Protein AF-A0A413HUS2-F1 (afdb_monomer)

Structure (mmCIF, N/CA/C/O backbone):
data_AF-A0A413HUS2-F1
#
_entry.id   AF-A0A413HUS2-F1
#
loop_
_atom_site.group_PDB
_atom_site.id
_atom_site.type_symbol
_atom_site.label_atom_id
_atom_site.label_alt_id
_atom_site.label_comp_id
_atom_site.label_asym_id
_atom_site.label_entity_id
_atom_site.label_seq_id
_atom_site.pdbx_PDB_ins_code
_atom_site.Cartn_x
_atom_site.Cartn_y
_atom_site.Cartn_z
_atom_site.occupancy
_atom_site.B_iso_or_equiv
_atom_site.auth_seq_id
_atom_site.auth_comp_id
_atom_site.auth_asym_id
_atom_site.auth_atom_id
_atom_site.pdbx_PDB_model_num
ATOM 1 N N . TYR A 1 1 ? -28.042 3.225 -5.101 1.00 94.81 1 TYR A N 1
ATOM 2 C CA . TYR A 1 1 ? -28.526 1.879 -5.448 1.00 94.81 1 TYR A CA 1
ATOM 3 C C . TYR A 1 1 ? -28.046 0.886 -4.410 1.00 94.81 1 TYR A C 1
ATOM 5 O O . TYR A 1 1 ? -27.053 1.154 -3.736 1.00 94.81 1 TYR A O 1
ATOM 13 N N . VAL A 1 2 ? -28.719 -0.250 -4.312 1.00 95.81 2 VAL A N 1
ATOM 14 C CA . VAL A 1 2 ? -28.278 -1.462 -3.636 1.00 95.81 2 VAL A CA 1
ATOM 15 C C . VAL A 1 2 ? -27.772 -2.421 -4.707 1.00 95.81 2 VAL A C 1
ATOM 17 O O . VAL A 1 2 ? -28.440 -2.676 -5.705 1.00 95.81 2 VAL A O 1
ATOM 20 N N . GLU A 1 3 ? -26.571 -2.932 -4.498 1.00 94.31 3 GLU A N 1
ATOM 21 C CA . GLU A 1 3 ? -25.954 -3.970 -5.303 1.00 94.31 3 GLU A CA 1
ATOM 22 C C . GLU A 1 3 ? -25.861 -5.248 -4.472 1.00 94.31 3 GLU A C 1
ATOM 24 O O . GLU A 1 3 ? -25.262 -5.264 -3.395 1.00 94.31 3 GLU A O 1
ATOM 29 N N . TYR A 1 4 ? -26.424 -6.332 -4.988 1.00 92.56 4 TYR A N 1
ATOM 30 C CA . TYR A 1 4 ? -26.346 -7.658 -4.396 1.00 92.56 4 TYR A CA 1
ATOM 31 C C . TYR A 1 4 ? -25.136 -8.378 -4.969 1.00 92.56 4 TYR A C 1
ATOM 33 O O . TYR A 1 4 ? -25.136 -8.740 -6.141 1.00 92.56 4 TYR A O 1
ATOM 41 N N . LEU A 1 5 ? -24.108 -8.603 -4.152 1.00 83.75 5 LEU A N 1
ATOM 42 C CA . LEU A 1 5 ? -22.976 -9.447 -4.527 1.00 83.75 5 LEU A CA 1
ATOM 43 C C . LEU A 1 5 ? -23.289 -10.899 -4.174 1.00 83.75 5 LEU A C 1
ATOM 45 O O . LEU A 1 5 ? -23.351 -11.263 -2.995 1.00 83.75 5 LEU A O 1
ATOM 49 N N . ASP A 1 6 ? -23.448 -11.725 -5.201 1.00 82.44 6 ASP A N 1
ATOM 50 C CA . ASP A 1 6 ? -23.770 -13.138 -5.063 1.00 82.44 6 ASP A CA 1
ATOM 51 C C . ASP A 1 6 ? -23.156 -13.942 -6.209 1.00 82.44 6 ASP A C 1
ATOM 53 O O . ASP A 1 6 ? -23.408 -13.692 -7.387 1.00 82.44 6 ASP A O 1
ATOM 57 N N . GLU A 1 7 ? -22.356 -14.937 -5.840 1.00 73.19 7 GLU A N 1
ATOM 58 C CA . GLU A 1 7 ? -21.640 -15.805 -6.771 1.00 73.19 7 GLU A CA 1
ATOM 59 C C . GLU A 1 7 ? -22.573 -16.690 -7.615 1.00 73.19 7 GLU A C 1
ATOM 61 O O . GLU A 1 7 ? -22.149 -17.175 -8.663 1.00 73.19 7 GLU A O 1
ATOM 66 N N . SER A 1 8 ? -23.831 -16.877 -7.196 1.00 75.56 8 SER A N 1
ATOM 67 C CA . SER A 1 8 ? -24.858 -17.593 -7.970 1.00 75.56 8 SER A CA 1
ATOM 68 C C . SER A 1 8 ? -25.470 -16.764 -9.106 1.00 75.56 8 SER A C 1
ATOM 70 O O . SER A 1 8 ? -26.099 -17.325 -10.002 1.00 75.56 8 SER A O 1
ATOM 72 N N . LEU A 1 9 ? -25.265 -15.442 -9.121 1.00 72.25 9 LEU A N 1
ATOM 73 C CA . LEU A 1 9 ? -25.740 -14.568 -10.194 1.00 72.25 9 LEU A CA 1
ATOM 74 C C . LEU A 1 9 ? -24.788 -14.617 -11.396 1.00 72.25 9 LEU A C 1
ATOM 76 O O . LEU A 1 9 ? -23.569 -14.665 -11.244 1.00 72.25 9 LEU A O 1
ATOM 80 N N . ASN A 1 10 ? -25.325 -14.506 -12.614 1.00 67.25 10 ASN A N 1
ATOM 81 C CA . ASN A 1 10 ? -24.554 -14.630 -13.864 1.00 67.25 10 ASN A CA 1
ATOM 82 C C . ASN A 1 10 ? -23.352 -13.655 -13.956 1.00 67.25 10 ASN A C 1
ATOM 84 O O . ASN A 1 10 ? -22.269 -14.004 -14.436 1.00 67.25 10 ASN A O 1
ATOM 88 N N . LYS A 1 11 ? -23.512 -12.423 -13.450 1.00 71.19 11 LYS A N 1
ATOM 89 C CA . LYS A 1 11 ? -22.436 -11.414 -13.392 1.00 71.19 11 LYS A CA 1
ATOM 90 C C . LYS A 1 11 ? -21.629 -11.456 -12.082 1.00 71.19 11 LYS A C 1
ATOM 92 O O . LYS A 1 11 ? -20.658 -10.713 -11.949 1.00 71.19 11 LYS A O 1
ATOM 97 N N . GLY A 1 12 ? -22.001 -12.317 -11.133 1.00 76.00 12 GLY A N 1
ATOM 98 C CA . GLY A 1 12 ? -21.513 -12.320 -9.748 1.00 76.00 12 GLY A CA 1
ATOM 99 C C . GLY A 1 12 ? -22.101 -11.195 -8.889 1.00 76.00 12 GLY A C 1
ATOM 100 O O . GLY A 1 12 ? -21.710 -11.024 -7.734 1.00 76.00 12 GLY A O 1
ATOM 101 N N . TYR A 1 13 ? -22.995 -10.398 -9.474 1.00 88.00 13 TYR A N 1
ATOM 102 C CA . TYR A 1 13 ? -23.714 -9.326 -8.818 1.00 88.00 13 TYR A CA 1
ATOM 103 C C . TYR A 1 13 ? -24.975 -8.940 -9.609 1.00 88.00 13 TYR A C 1
ATOM 105 O O . TYR A 1 13 ? -25.107 -9.292 -10.785 1.00 88.00 13 TYR A O 1
ATOM 113 N N . GLU A 1 14 ? -25.870 -8.190 -8.973 1.00 91.75 14 GLU A N 1
ATOM 114 C CA . GLU A 1 14 ? -27.038 -7.546 -9.581 1.00 91.75 14 GLU A CA 1
ATOM 115 C C . GLU A 1 14 ? -27.274 -6.194 -8.896 1.00 91.75 14 GLU A C 1
ATOM 117 O O . GLU A 1 14 ? -27.210 -6.102 -7.669 1.00 91.75 14 GLU A O 1
ATOM 122 N N . VAL A 1 15 ? -27.547 -5.148 -9.677 1.00 92.25 15 VAL A N 1
ATOM 123 C CA . VAL A 1 15 ? -27.984 -3.848 -9.152 1.00 92.25 15 VAL A CA 1
ATOM 124 C C . VAL A 1 15 ? -29.502 -3.811 -9.149 1.00 92.25 15 VAL A C 1
ATOM 126 O O . VAL A 1 15 ? -30.139 -4.069 -10.167 1.00 92.25 15 VAL A O 1
ATOM 129 N N . ASP A 1 16 ? -30.078 -3.468 -8.005 1.00 94.12 16 ASP A N 1
ATOM 130 C CA . ASP A 1 16 ? -31.501 -3.185 -7.903 1.00 94.12 16 ASP A CA 1
ATOM 131 C C . ASP A 1 16 ? -31.758 -1.732 -8.311 1.00 94.12 16 ASP A C 1
ATOM 133 O O . ASP A 1 16 ? -31.588 -0.799 -7.523 1.00 94.12 16 ASP A O 1
ATOM 137 N N . GLU A 1 17 ? -32.161 -1.535 -9.562 1.00 92.50 17 GLU A N 1
ATOM 138 C CA . GLU A 1 17 ? -32.475 -0.214 -10.115 1.00 92.50 17 GLU A CA 1
ATOM 139 C C . GLU A 1 17 ? -33.633 0.478 -9.375 1.00 92.50 17 GLU A C 1
ATOM 141 O O . GLU A 1 17 ? -33.660 1.707 -9.278 1.00 92.50 17 GLU A O 1
ATOM 146 N N . SER A 1 18 ? -34.556 -0.286 -8.773 1.00 93.38 18 SER A N 1
ATOM 147 C CA . SER A 1 18 ? -35.675 0.278 -8.004 1.00 93.38 18 SER A CA 1
ATOM 148 C C . SER A 1 18 ? -35.225 0.927 -6.690 1.00 93.38 18 SER A C 1
ATOM 150 O O . SER A 1 18 ? -35.886 1.823 -6.170 1.00 93.38 18 SER A O 1
ATOM 152 N N . SER A 1 19 ? -34.041 0.556 -6.196 1.00 94.00 19 SER A N 1
ATOM 153 C CA . SER A 1 19 ? -33.406 1.151 -5.015 1.00 94.00 19 SER A CA 1
ATOM 154 C C . SER A 1 19 ? -32.637 2.451 -5.314 1.00 94.00 19 SER A C 1
ATOM 156 O O . SER A 1 19 ? -31.776 2.889 -4.537 1.00 94.00 19 SER A O 1
ATOM 158 N N . LYS A 1 20 ? -32.867 3.089 -6.465 1.00 94.50 20 LYS A N 1
ATOM 159 C CA . LYS A 1 20 ? -32.275 4.397 -6.751 1.00 94.50 20 LYS A CA 1
ATOM 160 C C . LYS A 1 20 ? -32.779 5.427 -5.732 1.00 94.50 20 LYS A C 1
ATOM 162 O O . LYS A 1 20 ? -33.970 5.696 -5.635 1.00 94.50 20 LYS A O 1
ATOM 167 N N . LYS A 1 21 ? -31.849 6.062 -5.015 1.00 94.19 21 LYS A N 1
ATOM 168 C CA . LYS A 1 21 ? -32.114 7.220 -4.152 1.00 94.19 21 LYS A CA 1
ATOM 169 C C . LYS A 1 21 ? -31.149 8.331 -4.512 1.00 94.19 21 LYS A C 1
ATOM 171 O O . LYS A 1 21 ? -29.935 8.120 -4.516 1.00 94.19 21 LYS A O 1
ATOM 176 N N . GLU A 1 22 ? -31.693 9.494 -4.829 1.00 93.94 22 GLU A N 1
ATOM 177 C CA . GLU A 1 22 ? -30.890 10.683 -5.081 1.00 93.94 22 GLU A CA 1
ATOM 178 C C . GLU A 1 22 ? -30.533 11.344 -3.754 1.00 93.94 22 GLU A C 1
ATOM 180 O O . GLU A 1 22 ? -31.355 11.438 -2.842 1.00 93.94 22 GLU A O 1
ATOM 185 N N . VAL A 1 23 ? -29.272 11.751 -3.633 1.00 90.94 23 VAL A N 1
ATOM 186 C CA . VAL A 1 23 ? -28.731 12.348 -2.415 1.00 90.94 23 VAL A CA 1
ATOM 187 C C . VAL A 1 23 ? -27.952 13.602 -2.760 1.00 90.94 23 VAL A C 1
ATOM 189 O O . VAL A 1 23 ? -27.181 13.632 -3.722 1.00 90.94 23 VAL A O 1
ATOM 192 N N . SER A 1 24 ? -28.122 14.623 -1.931 1.00 90.06 24 SER A N 1
ATOM 193 C CA . SER A 1 24 ? -27.350 15.857 -2.008 1.00 90.06 24 SER A CA 1
ATOM 194 C C . SER A 1 24 ? -26.266 15.823 -0.941 1.00 90.06 24 SER A C 1
ATOM 196 O O . SER A 1 24 ? -26.535 15.575 0.236 1.00 90.06 24 SER A O 1
ATOM 198 N N . VAL A 1 25 ? -25.022 16.041 -1.359 1.00 87.00 25 VAL A N 1
ATOM 199 C CA . VAL A 1 25 ? -23.856 16.046 -0.473 1.00 87.00 25 VAL A CA 1
ATOM 200 C C . VAL A 1 25 ? -22.940 17.211 -0.817 1.00 87.00 25 VAL A C 1
ATOM 202 O O . VAL A 1 25 ? -22.700 17.513 -1.986 1.00 87.00 25 VAL A O 1
ATOM 205 N N . THR A 1 26 ? -22.403 17.860 0.211 1.00 84.25 26 THR A N 1
ATOM 206 C CA . THR A 1 26 ? -21.462 18.966 0.032 1.00 84.25 26 THR A CA 1
ATOM 207 C C . THR A 1 26 ? -20.071 18.422 -0.270 1.00 84.25 26 THR A C 1
ATOM 209 O O . THR A 1 26 ? -19.530 17.595 0.464 1.00 84.25 26 THR A O 1
ATOM 212 N N . CYS A 1 27 ? -19.481 18.895 -1.365 1.00 77.06 27 CYS A N 1
ATOM 213 C CA . CYS A 1 27 ? -18.105 18.589 -1.737 1.00 77.06 27 CYS A CA 1
ATOM 214 C C . CYS A 1 27 ? -17.132 19.245 -0.745 1.00 77.06 27 CYS A C 1
ATOM 216 O O . CYS A 1 27 ? -17.171 20.456 -0.555 1.00 77.06 27 CYS A O 1
ATOM 218 N N . GLU A 1 28 ? -16.237 18.466 -0.134 1.00 70.44 28 GLU A N 1
ATOM 219 C CA . GLU A 1 28 ? -15.282 18.966 0.870 1.00 70.44 28 GLU A CA 1
ATOM 220 C C . GLU A 1 28 ? -13.885 19.237 0.272 1.00 70.44 28 GLU A C 1
ATOM 222 O O . GLU A 1 28 ? -12.851 18.905 0.858 1.00 70.44 28 GLU A O 1
ATOM 227 N N . THR A 1 29 ? -13.811 19.790 -0.940 1.00 65.12 29 THR A N 1
ATOM 228 C CA . THR A 1 29 ? -12.519 20.096 -1.575 1.00 65.12 29 THR A CA 1
ATOM 229 C C . THR A 1 29 ? -11.916 21.383 -1.022 1.00 65.12 29 THR A C 1
ATOM 231 O O . THR A 1 29 ? -12.555 22.426 -1.020 1.00 65.12 29 THR A O 1
ATOM 234 N N . THR A 1 30 ? -10.640 21.337 -0.632 1.00 56.66 30 THR A N 1
ATOM 235 C CA . THR A 1 30 ? -9.875 22.507 -0.158 1.00 56.66 30 THR A CA 1
ATOM 236 C C . THR A 1 30 ? -9.346 23.405 -1.284 1.00 56.66 30 THR A C 1
ATOM 238 O O . THR A 1 30 ? -8.614 24.350 -1.011 1.00 56.66 30 THR A O 1
ATOM 241 N N . TYR A 1 31 ? -9.650 23.090 -2.545 1.00 56.56 31 TYR A N 1
ATOM 242 C CA . TYR A 1 31 ? -9.195 23.824 -3.728 1.00 56.56 31 TYR A CA 1
ATOM 243 C C . TYR A 1 31 ? -10.395 24.379 -4.491 1.00 56.56 31 TYR A C 1
ATOM 245 O O . TYR A 1 31 ? -11.457 23.753 -4.505 1.00 56.56 31 TYR A O 1
ATOM 253 N N . ALA A 1 32 ? -10.211 25.538 -5.129 1.00 53.78 32 ALA A N 1
ATOM 254 C CA . ALA A 1 32 ? -11.239 26.154 -5.953 1.00 53.78 32 ALA A CA 1
ATOM 255 C C . ALA A 1 32 ? -11.719 25.168 -7.029 1.00 53.78 32 ALA A C 1
ATOM 257 O O . ALA A 1 32 ? -10.928 24.564 -7.755 1.00 53.78 32 ALA A O 1
ATOM 258 N N . HIS A 1 33 ? -13.036 25.018 -7.121 1.00 58.38 33 HIS A N 1
ATOM 259 C CA . HIS A 1 33 ? -13.714 24.373 -8.233 1.00 58.38 33 HIS A CA 1
ATOM 260 C C . HIS A 1 33 ? -13.518 25.253 -9.485 1.00 58.38 33 HIS A C 1
ATOM 262 O O . HIS A 1 33 ? -14.450 25.945 -9.840 1.00 58.38 33 HIS A O 1
ATOM 268 N N . LYS A 1 34 ? -12.336 25.349 -10.103 1.00 46.69 34 LYS A N 1
ATOM 269 C CA . LYS A 1 34 ? -12.061 26.066 -11.377 1.00 46.69 34 LYS A CA 1
ATOM 270 C C . LYS A 1 34 ? -10.558 25.889 -11.632 1.00 46.69 34 LYS A C 1
ATOM 272 O O . LYS A 1 34 ? -9.777 26.180 -10.741 1.00 46.69 34 LYS A O 1
ATOM 277 N N . GLU A 1 35 ? -10.041 25.338 -12.724 1.00 45.28 35 GLU A N 1
ATOM 278 C CA . GLU A 1 35 ? -10.481 25.246 -14.115 1.00 45.28 35 GLU A CA 1
ATOM 279 C C . GLU A 1 35 ? -10.011 23.890 -14.696 1.00 45.28 35 GLU A C 1
ATOM 281 O O . GLU A 1 35 ? -8.961 23.379 -14.306 1.00 45.28 35 GLU A O 1
ATOM 286 N N . SER A 1 36 ? -10.751 23.331 -15.666 1.00 41.09 36 SER A N 1
ATOM 287 C CA . SER A 1 36 ? -10.427 22.110 -16.453 1.00 41.09 36 SER A CA 1
ATOM 288 C C . SER A 1 36 ? -10.837 20.733 -15.874 1.00 41.09 36 SER A C 1
ATOM 290 O O . SER A 1 36 ? -9.990 19.878 -15.623 1.00 41.09 36 SER A O 1
ATOM 292 N N . GLY A 1 37 ? -12.143 20.450 -15.750 1.00 52.84 37 GLY A N 1
ATOM 293 C CA . GLY A 1 37 ? -12.636 19.055 -15.641 1.00 52.84 37 GLY A CA 1
ATOM 294 C C . GLY A 1 37 ? -12.844 18.511 -14.219 1.00 52.84 37 GLY A C 1
ATOM 295 O O . GLY A 1 37 ? -12.412 17.407 -13.897 1.00 52.84 37 GLY A O 1
ATOM 296 N N . TYR A 1 38 ? -13.494 19.318 -13.382 1.00 53.91 38 TYR A N 1
ATOM 297 C CA . TYR A 1 38 ? -13.931 19.096 -11.998 1.00 53.91 38 TYR A CA 1
ATOM 298 C C . TYR A 1 38 ? -14.061 17.640 -11.540 1.00 53.91 38 TYR A C 1
ATOM 300 O O . TYR A 1 38 ? -14.909 16.880 -12.002 1.00 53.91 38 TYR A O 1
ATOM 308 N N . VAL A 1 39 ? -13.261 17.297 -10.531 1.00 62.62 39 VAL A N 1
ATOM 309 C CA . VAL A 1 39 ? -13.373 16.054 -9.774 1.00 62.62 39 VAL A CA 1
ATOM 310 C C . VAL A 1 39 ? -13.756 16.375 -8.332 1.00 62.62 39 VAL A C 1
ATOM 312 O O . VAL A 1 39 ? -12.909 16.726 -7.513 1.00 62.62 39 VAL A O 1
ATOM 315 N N . HIS A 1 40 ? -15.043 16.258 -8.011 1.00 74.75 40 HIS A N 1
ATOM 316 C CA . HIS A 1 40 ? -15.541 16.363 -6.645 1.00 74.75 40 HIS A CA 1
ATOM 317 C C . HIS A 1 40 ? -14.861 15.315 -5.752 1.00 74.75 40 HIS A C 1
ATOM 319 O O . HIS A 1 40 ? -14.464 14.229 -6.203 1.00 74.75 40 HIS A O 1
ATOM 325 N N . GLN A 1 41 ? -14.709 15.662 -4.476 1.00 79.25 41 GLN A N 1
ATOM 326 C CA . GLN A 1 41 ? -14.229 14.751 -3.448 1.00 79.25 41 GLN A CA 1
ATOM 327 C C . GLN A 1 41 ? -15.316 14.577 -2.399 1.00 79.25 41 GLN A C 1
ATOM 329 O O . GLN A 1 41 ? -15.766 15.550 -1.795 1.00 79.25 41 GLN A O 1
ATOM 334 N N . LEU A 1 42 ? -15.731 13.330 -2.209 1.00 84.25 42 LEU A N 1
ATOM 335 C CA . LEU A 1 42 ? -16.834 12.972 -1.327 1.00 84.25 42 LEU A CA 1
ATOM 336 C C . LEU A 1 42 ? -16.378 11.887 -0.361 1.00 84.25 42 LEU A C 1
ATOM 338 O O . LEU A 1 42 ? -15.682 10.947 -0.752 1.00 84.25 42 LEU A O 1
ATOM 342 N N . LYS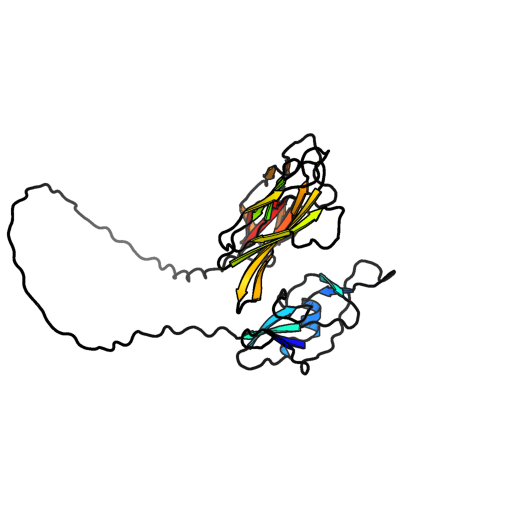 A 1 43 ? -16.786 11.991 0.902 1.00 87.25 43 LYS A N 1
ATOM 343 C CA . LYS A 1 43 ? -16.610 10.902 1.864 1.00 87.25 43 LYS A CA 1
ATOM 344 C C . LYS A 1 43 ? -17.754 9.915 1.713 1.00 87.25 43 LYS A C 1
ATOM 346 O O . LYS A 1 43 ? -18.912 10.320 1.645 1.00 87.25 43 LYS A O 1
ATOM 351 N N . TYR A 1 44 ? -17.428 8.628 1.761 1.00 87.81 44 TYR A N 1
ATOM 352 C CA . TYR A 1 44 ? -18.429 7.562 1.777 1.00 87.81 44 TYR A CA 1
ATOM 353 C C . TYR A 1 44 ? -19.432 7.753 2.922 1.00 87.81 44 TYR A C 1
ATOM 355 O O . TYR A 1 44 ? -20.630 7.678 2.687 1.00 87.81 44 TYR A O 1
ATOM 363 N N . LYS A 1 45 ? -18.967 8.127 4.122 1.00 91.06 45 LYS A N 1
ATOM 364 C CA . LYS A 1 45 ? -19.845 8.426 5.259 1.00 91.06 45 LYS A CA 1
ATOM 365 C C . LYS A 1 45 ? -20.882 9.510 4.951 1.00 91.06 45 LYS A C 1
ATOM 367 O O . LYS A 1 45 ? -22.043 9.316 5.264 1.00 91.06 45 LYS A O 1
ATOM 372 N N . THR A 1 46 ? -20.494 10.615 4.312 1.00 91.25 46 THR A N 1
ATOM 373 C CA . THR A 1 46 ? -21.426 11.711 3.991 1.00 91.25 46 THR A CA 1
ATOM 374 C C . THR A 1 46 ? -22.526 11.249 3.036 1.00 91.25 46 THR A C 1
ATOM 376 O O . THR A 1 46 ? -23.676 11.650 3.175 1.00 91.25 46 THR A O 1
ATOM 379 N N . ILE A 1 47 ? -22.183 10.372 2.091 1.00 91.31 47 ILE A N 1
ATOM 380 C CA . ILE A 1 47 ? -23.150 9.762 1.172 1.00 91.31 47 ILE A CA 1
ATOM 381 C C . ILE A 1 47 ? -24.051 8.778 1.923 1.00 91.31 47 ILE A C 1
ATOM 383 O O . ILE A 1 47 ? -25.258 8.823 1.735 1.00 91.31 47 ILE A O 1
ATOM 387 N N . ALA A 1 48 ? -23.490 7.938 2.800 1.00 91.12 48 ALA A N 1
ATOM 388 C CA . ALA A 1 48 ? -24.250 7.004 3.634 1.00 91.12 48 ALA A CA 1
ATOM 389 C C . ALA A 1 48 ? -25.266 7.735 4.524 1.00 91.12 48 ALA A C 1
ATOM 391 O O . ALA A 1 48 ? -26.441 7.383 4.548 1.00 91.12 48 ALA A O 1
ATOM 392 N N . ASP A 1 49 ? -24.804 8.765 5.234 1.00 92.69 49 ASP A N 1
ATOM 393 C CA . ASP A 1 49 ? -25.630 9.559 6.139 1.00 92.69 49 ASP A CA 1
ATOM 394 C C . ASP A 1 49 ? -26.761 10.250 5.356 1.00 92.69 49 ASP A C 1
ATOM 396 O O . ASP A 1 49 ? -27.917 10.166 5.755 1.00 92.69 49 ASP A O 1
ATOM 400 N N . SER A 1 50 ? -26.442 10.874 4.212 1.00 93.56 50 SER A N 1
ATOM 401 C CA . SER A 1 50 ? -27.428 11.547 3.346 1.00 93.56 50 SER A CA 1
ATOM 402 C C . SER A 1 50 ? -28.418 10.564 2.709 1.00 93.56 50 SER A C 1
ATOM 404 O O . SER A 1 50 ? -29.592 10.877 2.522 1.00 93.56 50 SER A O 1
ATOM 406 N N . ALA A 1 51 ? -27.970 9.341 2.419 1.00 92.62 51 ALA A N 1
ATOM 407 C CA . ALA A 1 51 ? -28.821 8.289 1.885 1.00 92.62 51 ALA A CA 1
ATOM 408 C C . ALA A 1 51 ? -29.765 7.686 2.929 1.00 92.62 51 ALA A C 1
ATOM 410 O O . ALA A 1 51 ? -30.702 7.009 2.518 1.00 92.62 51 ALA A O 1
ATOM 411 N N . ASP A 1 52 ? -29.559 7.906 4.232 1.00 92.56 52 ASP A N 1
ATOM 412 C CA . ASP A 1 52 ? -30.251 7.175 5.303 1.00 92.56 52 ASP A CA 1
ATOM 413 C C . ASP A 1 52 ? -30.248 5.665 5.013 1.00 92.56 52 ASP A C 1
ATOM 415 O O . ASP A 1 52 ? -31.257 5.073 4.625 1.00 92.56 52 ASP A O 1
ATOM 419 N N . VAL A 1 53 ? -29.071 5.039 5.116 1.00 88.94 53 VAL A N 1
ATOM 420 C CA . VAL A 1 53 ? -28.882 3.628 4.727 1.00 88.94 53 VAL A CA 1
ATOM 421 C C . VAL A 1 53 ? -29.858 2.679 5.435 1.00 88.94 53 VAL A C 1
ATOM 423 O O . VAL A 1 53 ? -30.251 1.673 4.852 1.00 88.94 53 VAL A O 1
ATOM 426 N N . SER A 1 54 ? -30.299 3.010 6.652 1.00 87.75 54 SER A N 1
ATOM 427 C CA . SER A 1 54 ? -31.319 2.251 7.391 1.00 87.75 54 SER A CA 1
ATOM 428 C C . SER A 1 54 ? -32.675 2.175 6.688 1.00 87.75 54 SER A C 1
ATOM 430 O O . SER A 1 54 ? -33.431 1.244 6.950 1.00 87.75 54 SER A O 1
ATOM 432 N N . SER A 1 55 ? -32.987 3.117 5.793 1.00 89.69 55 SER A N 1
ATOM 433 C CA . SER A 1 55 ? -34.230 3.104 5.012 1.00 89.69 55 SER A CA 1
ATOM 434 C C . SER A 1 55 ? -34.246 2.061 3.888 1.00 89.69 55 SER A C 1
ATOM 436 O O . SER A 1 55 ? -35.313 1.751 3.358 1.00 89.69 55 SER A O 1
ATOM 438 N N . PHE A 1 56 ? -33.092 1.492 3.524 1.00 91.38 56 PHE A N 1
ATOM 439 C CA . PHE A 1 56 ? -33.006 0.486 2.470 1.00 91.38 56 PHE A CA 1
ATOM 440 C C . PHE A 1 56 ? -33.322 -0.902 3.013 1.00 91.38 56 PHE A C 1
ATOM 442 O O . PHE A 1 56 ? -32.624 -1.426 3.882 1.00 91.38 56 PHE A O 1
ATOM 449 N N . LYS A 1 57 ? -34.346 -1.530 2.437 1.00 90.00 57 LYS A N 1
ATOM 450 C CA . LYS A 1 57 ? -34.610 -2.955 2.629 1.00 90.00 57 LYS A CA 1
ATOM 451 C C . LYS A 1 57 ? -33.794 -3.752 1.619 1.00 90.00 57 LYS A C 1
ATOM 453 O O . LYS A 1 57 ? -33.692 -3.361 0.459 1.00 90.00 57 LYS A O 1
ATOM 458 N N . VAL A 1 58 ? -33.218 -4.860 2.069 1.00 93.38 58 VAL A N 1
ATOM 459 C CA . VAL A 1 58 ? -32.504 -5.810 1.210 1.00 93.38 58 VAL A CA 1
ATOM 460 C C . VAL A 1 58 ? -33.273 -7.124 1.138 1.00 93.38 58 VAL A C 1
ATOM 462 O O . VAL A 1 58 ? -34.038 -7.431 2.050 1.00 93.38 58 VAL A O 1
ATOM 465 N N . LYS A 1 59 ? -33.080 -7.880 0.049 1.00 92.31 59 LYS A N 1
ATOM 466 C CA . LYS A 1 59 ? -33.628 -9.238 -0.123 1.00 92.31 59 LYS A CA 1
ATOM 467 C C . LYS A 1 59 ? -33.338 -10.105 1.113 1.00 92.31 59 LYS A C 1
ATOM 469 O O . LYS A 1 59 ? -32.262 -9.998 1.708 1.00 92.31 59 LYS A O 1
ATOM 474 N N . ASP A 1 60 ? -34.272 -10.990 1.452 1.00 90.62 60 ASP A N 1
ATOM 475 C CA . ASP A 1 60 ? -34.130 -11.903 2.587 1.00 90.62 60 ASP A CA 1
ATOM 476 C C . ASP A 1 60 ? -32.823 -12.699 2.514 1.00 90.62 60 ASP A C 1
ATOM 478 O O . ASP A 1 60 ? -32.406 -13.186 1.460 1.00 90.62 60 ASP A O 1
ATOM 482 N N . GLY A 1 61 ? -32.151 -12.803 3.659 1.00 87.00 61 GLY A N 1
ATOM 483 C CA . GLY A 1 61 ? -30.857 -13.469 3.767 1.00 87.00 61 GLY A CA 1
ATOM 484 C C . GLY A 1 61 ? -29.661 -12.629 3.316 1.00 87.00 61 GLY A C 1
ATOM 485 O O . GLY A 1 61 ? -28.547 -13.144 3.371 1.00 87.00 61 GLY A O 1
ATOM 486 N N . TYR A 1 62 ? -29.840 -11.364 2.920 1.00 91.12 62 TYR A N 1
ATOM 487 C CA . TYR A 1 62 ? -28.741 -10.435 2.644 1.00 91.12 62 TYR A CA 1
ATOM 488 C C . TYR A 1 62 ? -28.597 -9.374 3.736 1.00 91.12 62 TYR A C 1
ATOM 490 O O . TYR A 1 62 ? -29.557 -8.989 4.394 1.00 91.12 62 TYR A O 1
ATOM 498 N N . GLU A 1 63 ? -27.380 -8.864 3.897 1.00 92.06 63 GLU A N 1
ATOM 499 C CA . GLU A 1 63 ? -27.057 -7.740 4.772 1.00 92.06 63 GLU A CA 1
ATOM 500 C C . GLU A 1 63 ? -26.188 -6.714 4.039 1.00 92.06 63 GLU A C 1
ATOM 502 O O . GLU A 1 63 ? -25.333 -7.073 3.222 1.00 92.06 63 GLU A O 1
ATOM 507 N N . ILE A 1 64 ? -26.385 -5.426 4.336 1.00 92.81 64 ILE A N 1
ATOM 508 C CA . ILE A 1 64 ? -25.525 -4.356 3.817 1.00 92.81 64 ILE A CA 1
ATOM 509 C C . ILE A 1 64 ? -24.176 -4.418 4.538 1.00 92.81 64 ILE A C 1
ATOM 511 O O . ILE A 1 64 ? -24.081 -4.185 5.740 1.00 92.81 64 ILE A O 1
ATOM 515 N N . VAL A 1 65 ? -23.108 -4.672 3.785 1.00 89.56 65 VAL A N 1
ATOM 516 C CA . VAL A 1 65 ? -21.738 -4.813 4.309 1.00 89.56 65 VAL A CA 1
ATOM 517 C C . VAL A 1 65 ? -20.863 -3.579 4.069 1.00 89.56 65 VAL A C 1
ATOM 519 O O . VAL A 1 65 ? -19.741 -3.499 4.577 1.00 89.56 65 VAL A O 1
ATOM 522 N N . GLY A 1 66 ? -21.341 -2.609 3.289 1.00 91.62 66 GLY A N 1
ATOM 523 C CA . GLY A 1 66 ? -20.618 -1.376 2.994 1.00 91.62 66 GLY A CA 1
ATOM 524 C C . GLY A 1 66 ? -21.125 -0.683 1.737 1.00 91.62 66 GLY A C 1
ATOM 525 O O . GLY A 1 66 ? -22.265 -0.883 1.335 1.00 91.62 66 GLY A O 1
ATOM 526 N N . MET A 1 67 ? -20.280 0.133 1.112 1.00 91.62 67 MET A N 1
ATOM 527 C CA . MET A 1 67 ? -20.586 0.771 -0.164 1.00 91.62 67 MET A CA 1
ATOM 528 C C . MET A 1 67 ? -19.362 0.875 -1.075 1.00 91.62 67 MET A C 1
ATOM 530 O O . MET A 1 67 ? -18.215 0.836 -0.621 1.00 91.62 67 MET A O 1
ATOM 534 N N . THR A 1 68 ? -19.612 1.058 -2.364 1.00 89.38 68 THR A N 1
ATOM 535 C CA . THR A 1 68 ? -18.598 1.246 -3.402 1.00 89.38 68 THR A CA 1
ATOM 536 C C . THR A 1 68 ? -19.004 2.360 -4.369 1.00 89.38 68 THR A C 1
ATOM 538 O O . THR A 1 68 ? -20.166 2.763 -4.435 1.00 89.38 68 THR A O 1
ATOM 541 N N . LYS A 1 69 ? -18.017 2.892 -5.096 1.00 86.38 69 LYS A N 1
ATOM 542 C CA . LYS A 1 69 ? -18.216 3.884 -6.159 1.00 86.38 69 LYS A CA 1
ATOM 543 C C . LYS A 1 69 ? -18.714 3.244 -7.453 1.00 86.38 69 LYS A C 1
ATOM 545 O O . LYS A 1 69 ? -19.557 3.825 -8.119 1.00 86.38 69 LYS A O 1
ATOM 550 N N . ASN A 1 70 ? -18.142 2.112 -7.852 1.00 83.38 70 ASN A N 1
ATOM 551 C CA . ASN A 1 70 ? -18.499 1.479 -9.118 1.00 83.38 70 ASN A CA 1
ATOM 552 C C . ASN A 1 70 ? -19.324 0.228 -8.843 1.00 83.38 70 ASN A C 1
ATOM 554 O O . ASN A 1 70 ? -19.145 -0.402 -7.807 1.00 83.38 70 ASN A O 1
ATOM 558 N N . GLU A 1 71 ? -20.194 -0.094 -9.786 1.00 85.12 71 GLU A N 1
ATOM 559 C CA . GLU A 1 71 ? -20.921 -1.352 -9.855 1.00 85.12 71 GLU A CA 1
ATOM 560 C C . GLU A 1 71 ? -19.939 -2.500 -10.138 1.00 85.12 71 GLU A C 1
ATOM 562 O O . GLU A 1 71 ? -19.058 -2.376 -10.998 1.00 85.12 71 GLU A O 1
ATOM 567 N N . GLY A 1 72 ? -20.096 -3.625 -9.448 1.00 79.62 72 GLY A N 1
ATOM 568 C CA . GLY A 1 72 ? -19.535 -4.907 -9.843 1.00 79.62 72 GLY A CA 1
ATOM 569 C C . GLY A 1 72 ? -18.889 -5.725 -8.722 1.00 79.62 72 GLY A C 1
ATOM 570 O O . GLY A 1 72 ? -18.363 -5.233 -7.724 1.00 79.62 72 GLY A O 1
ATOM 571 N N . ALA A 1 73 ? -18.774 -7.031 -8.971 1.00 51.81 73 ALA A N 1
ATOM 572 C CA . ALA A 1 73 ? -18.227 -8.010 -8.024 1.00 51.81 73 ALA A CA 1
ATOM 573 C C . ALA A 1 73 ? -16.731 -7.857 -7.666 1.00 51.81 73 ALA A C 1
ATOM 575 O O . ALA A 1 73 ? -16.260 -8.466 -6.705 1.00 51.81 73 ALA A O 1
ATOM 576 N N . ASN A 1 74 ? -15.963 -7.055 -8.413 1.00 52.66 74 ASN A N 1
ATOM 577 C CA . ASN A 1 74 ? -14.515 -6.868 -8.216 1.00 52.66 74 ASN A CA 1
ATOM 578 C C . ASN A 1 74 ? -14.153 -5.564 -7.485 1.00 52.66 74 ASN A C 1
ATOM 580 O O . ASN A 1 74 ? -12.992 -5.137 -7.503 1.00 52.66 74 ASN A O 1
ATOM 584 N N . GLU A 1 75 ? -15.135 -4.938 -6.845 1.00 66.06 75 GLU A N 1
ATOM 585 C CA . GLU A 1 75 ? -14.996 -3.611 -6.268 1.00 66.06 75 GLU A CA 1
ATOM 586 C C . GLU A 1 75 ? -14.511 -3.625 -4.815 1.00 66.06 75 GLU A C 1
ATOM 588 O O . GLU A 1 75 ? -14.733 -4.553 -4.029 1.00 66.06 75 GLU A O 1
ATOM 593 N N . VAL A 1 76 ? -13.800 -2.560 -4.442 1.00 77.31 76 VAL A N 1
ATOM 594 C CA . VAL A 1 76 ? -13.374 -2.356 -3.056 1.00 77.31 76 VAL A CA 1
ATOM 595 C C . VAL A 1 76 ? -14.568 -1.837 -2.266 1.00 77.31 76 VAL A C 1
ATOM 597 O O . VAL A 1 76 ? -14.954 -0.681 -2.407 1.00 77.31 76 VAL A O 1
ATOM 600 N N . VAL A 1 77 ? -15.114 -2.686 -1.397 1.00 83.19 77 VAL A N 1
ATOM 601 C CA . VAL A 1 77 ? -16.210 -2.318 -0.497 1.00 83.19 77 VAL A CA 1
ATOM 602 C C . VAL A 1 77 ? -15.657 -1.564 0.708 1.00 83.19 77 VAL A C 1
ATOM 6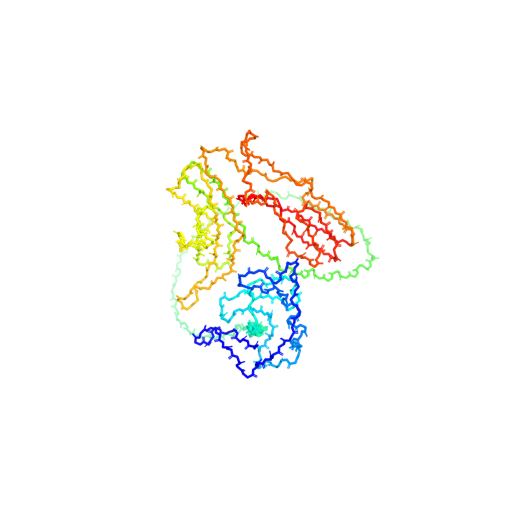04 O O . VAL A 1 77 ? -14.814 -2.073 1.454 1.00 83.19 77 VAL A O 1
ATOM 607 N N . PHE A 1 78 ? -16.136 -0.343 0.905 1.00 86.50 78 PHE A N 1
ATOM 608 C CA . PHE A 1 78 ? -15.793 0.497 2.040 1.00 86.50 78 PHE A CA 1
ATOM 609 C C . PHE A 1 78 ? -16.886 0.445 3.104 1.00 86.50 78 PHE A C 1
ATOM 611 O O . PHE A 1 78 ? -18.068 0.405 2.785 1.00 86.50 78 PHE A O 1
ATOM 618 N N . ALA A 1 79 ? -1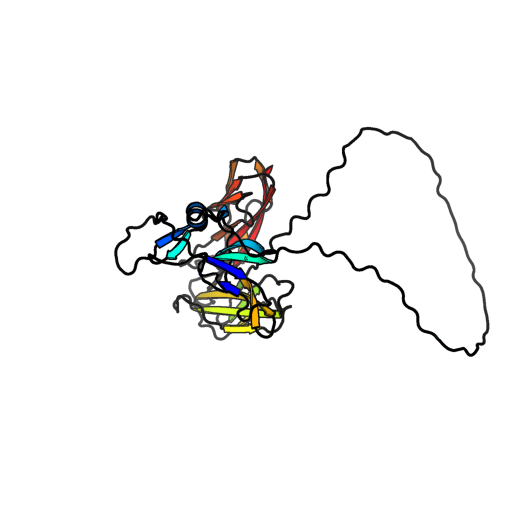6.499 0.482 4.378 1.00 87.19 79 ALA A N 1
ATOM 619 C CA . ALA A 1 79 ? -17.461 0.567 5.472 1.00 87.19 79 ALA A CA 1
ATOM 620 C C . ALA A 1 79 ? -18.303 1.853 5.373 1.00 87.19 79 ALA A C 1
ATOM 622 O O . ALA A 1 79 ? -17.809 2.887 4.917 1.00 87.19 79 ALA A O 1
ATOM 623 N N . LEU A 1 80 ? -19.554 1.804 5.836 1.00 86.00 80 LEU A N 1
ATOM 624 C CA . LEU A 1 80 ? -20.470 2.951 5.785 1.00 86.00 80 LEU A CA 1
ATOM 625 C C . LEU A 1 80 ? -19.980 4.140 6.627 1.00 86.00 80 LEU A C 1
ATOM 627 O O . LEU A 1 80 ? -20.243 5.287 6.292 1.00 86.00 80 LEU A O 1
ATOM 631 N N . ASP A 1 81 ? -19.194 3.885 7.676 1.00 85.81 81 ASP A N 1
ATOM 632 C CA . ASP A 1 81 ? -18.567 4.916 8.509 1.00 85.81 81 ASP A CA 1
ATOM 633 C C . ASP A 1 81 ? -17.239 5.451 7.935 1.00 85.81 81 ASP A C 1
ATOM 635 O O . ASP A 1 81 ? -16.533 6.222 8.595 1.00 85.81 81 ASP A O 1
ATOM 639 N N . ASN A 1 82 ? -16.871 5.059 6.709 1.00 84.44 82 ASN A N 1
ATOM 640 C CA . ASN A 1 82 ? -15.609 5.453 6.098 1.00 84.44 82 ASN A CA 1
ATOM 641 C C . ASN A 1 82 ? -15.573 6.955 5.775 1.00 84.44 82 ASN A C 1
ATOM 643 O O . ASN A 1 82 ? -16.310 7.469 4.936 1.00 84.44 82 ASN A O 1
ATOM 647 N N . THR A 1 83 ? -14.625 7.651 6.394 1.00 85.44 83 THR A N 1
ATOM 648 C CA . THR A 1 83 ? -14.406 9.095 6.228 1.00 85.44 83 THR A CA 1
ATOM 649 C C . THR A 1 83 ? -13.347 9.441 5.174 1.00 85.44 83 THR A C 1
ATOM 651 O O . THR A 1 83 ? -12.993 10.609 5.025 1.00 85.44 83 THR A O 1
ATOM 654 N N . PHE A 1 84 ? -12.823 8.452 4.439 1.00 76.50 84 PHE A N 1
ATOM 655 C CA . PHE A 1 84 ? -11.876 8.676 3.348 1.00 76.50 84 PHE A CA 1
ATOM 656 C C . PHE A 1 84 ? -12.543 9.390 2.167 1.00 76.50 84 PHE A C 1
ATOM 658 O O . PHE A 1 84 ? -13.632 9.014 1.735 1.00 76.50 84 PHE A O 1
ATOM 665 N N . MET A 1 85 ? -11.844 10.389 1.629 1.00 72.81 85 MET A N 1
ATOM 666 C CA . MET A 1 85 ? -12.274 11.191 0.485 1.00 72.81 85 MET A CA 1
ATOM 667 C C . MET A 1 85 ? -12.071 10.412 -0.817 1.00 72.81 85 MET A C 1
ATOM 669 O O . MET A 1 85 ? -10.944 10.207 -1.271 1.00 72.81 85 MET A O 1
ATOM 673 N N . SER A 1 86 ? -13.168 9.981 -1.427 1.00 72.62 86 SER A N 1
ATOM 674 C CA . SER A 1 86 ? -13.179 9.434 -2.777 1.00 72.62 86 SER A CA 1
ATOM 675 C C . SER A 1 86 ? -13.088 10.587 -3.777 1.00 72.62 86 SER A C 1
ATOM 677 O O . SER A 1 86 ? -13.981 11.430 -3.840 1.00 72.62 86 SER A O 1
ATOM 679 N N . SER A 1 87 ? -11.978 10.661 -4.515 1.00 72.94 87 SER A N 1
ATOM 680 C CA . SER A 1 87 ? -11.732 11.687 -5.530 1.00 72.94 87 SER A CA 1
ATOM 681 C C . SER A 1 87 ? -12.209 11.246 -6.914 1.00 72.94 87 SER A C 1
ATOM 683 O O . SER A 1 87 ? -12.492 10.069 -7.162 1.00 72.94 87 SER A O 1
ATOM 685 N N . GLY A 1 88 ? -12.289 12.188 -7.854 1.00 69.56 88 GLY A N 1
ATOM 686 C CA . GLY A 1 88 ? -12.658 11.840 -9.227 1.00 69.56 88 GLY A CA 1
ATOM 687 C C . GLY A 1 88 ? -14.162 11.777 -9.467 1.00 69.56 88 GLY A C 1
ATOM 688 O O . GLY A 1 88 ? -14.577 10.965 -10.292 1.00 69.56 88 GLY A O 1
ATOM 689 N N . MET A 1 89 ? -14.981 12.495 -8.692 1.00 75.19 89 MET A N 1
ATOM 690 C CA . MET A 1 89 ? -16.441 12.435 -8.818 1.00 75.19 89 MET A CA 1
ATOM 691 C C . MET A 1 89 ? -16.958 13.523 -9.752 1.00 75.19 89 MET A C 1
ATOM 693 O O . MET A 1 89 ? -16.570 14.678 -9.628 1.00 75.19 89 MET A O 1
ATOM 697 N N . MET A 1 90 ? -17.848 13.155 -10.665 1.00 71.94 90 MET A N 1
ATOM 698 C CA . MET A 1 90 ? -18.635 14.112 -11.440 1.00 71.94 90 MET A CA 1
ATOM 699 C C . MET A 1 90 ? -19.975 14.338 -10.738 1.00 71.94 90 MET A C 1
ATOM 701 O O . MET A 1 90 ? -20.430 13.481 -9.974 1.00 71.94 90 MET A O 1
ATOM 705 N N . GLN A 1 91 ? -20.611 15.480 -10.993 1.00 75.31 91 GLN A N 1
ATOM 706 C CA . GLN A 1 91 ? -22.003 15.685 -10.601 1.00 75.31 91 GLN A CA 1
ATOM 707 C C . GLN A 1 91 ? -22.877 14.602 -11.260 1.00 75.31 91 GLN A C 1
ATOM 709 O O . GLN A 1 91 ? -22.687 14.291 -12.433 1.00 75.31 91 GLN A O 1
ATOM 714 N N . GLY A 1 92 ? -23.775 13.983 -10.488 1.00 76.31 92 GLY A N 1
ATOM 715 C CA . GLY A 1 92 ? -24.581 12.842 -10.948 1.00 76.31 92 GLY A CA 1
ATOM 716 C C . GLY A 1 92 ? -23.877 11.476 -10.899 1.00 76.31 92 GLY A C 1
ATOM 717 O O . GLY A 1 92 ? -24.410 10.496 -11.411 1.00 76.31 92 GLY A O 1
ATOM 718 N N . GLY A 1 93 ? -22.686 11.376 -10.293 1.00 82.88 93 GLY A N 1
ATOM 719 C CA . GLY A 1 93 ? -22.009 10.093 -10.077 1.00 82.88 93 GLY A CA 1
ATOM 720 C C . GLY A 1 93 ? -22.785 9.154 -9.141 1.00 82.88 93 GLY A C 1
ATOM 721 O O . GLY A 1 93 ? -23.358 9.593 -8.147 1.00 82.88 93 GLY A O 1
ATOM 722 N N . SER A 1 94 ? -22.772 7.854 -9.446 1.00 89.06 94 SER A N 1
ATOM 723 C CA . SER A 1 94 ? -23.487 6.828 -8.672 1.00 89.06 94 SER A CA 1
ATOM 724 C C . SER A 1 94 ? -22.624 6.190 -7.580 1.00 89.06 94 SER A C 1
ATOM 726 O O . SER A 1 94 ? -21.400 6.142 -7.688 1.00 89.06 94 SER A O 1
ATOM 728 N N . PHE A 1 95 ? -23.290 5.689 -6.537 1.00 91.31 95 PHE A N 1
ATOM 729 C CA . PHE A 1 95 ? -22.722 4.842 -5.486 1.00 91.31 95 PHE A CA 1
ATOM 730 C C . PHE A 1 95 ? -23.664 3.671 -5.199 1.00 91.31 95 PHE A C 1
ATOM 732 O O . PHE A 1 95 ? -24.889 3.774 -5.360 1.00 91.31 95 PHE A O 1
ATOM 739 N N . TYR A 1 96 ? -23.074 2.576 -4.729 1.00 93.81 96 TYR A N 1
ATOM 740 C CA . TYR A 1 96 ? -23.758 1.306 -4.531 1.00 93.81 96 TYR A CA 1
ATOM 741 C C . TYR A 1 96 ? -23.556 0.839 -3.094 1.00 93.81 96 TYR A C 1
ATOM 743 O O . TYR A 1 96 ? -22.422 0.624 -2.663 1.00 93.81 96 TYR A O 1
ATOM 751 N N . LEU A 1 97 ? -24.649 0.715 -2.341 1.00 95.00 97 LEU A N 1
ATOM 752 C CA . LEU A 1 97 ? -24.685 -0.024 -1.084 1.00 95.00 97 LEU A CA 1
ATOM 753 C C . LEU A 1 97 ? -24.530 -1.500 -1.414 1.00 95.00 97 LEU A C 1
ATOM 755 O O . LEU A 1 97 ? -25.284 -2.035 -2.215 1.00 95.00 97 LEU A O 1
ATOM 759 N N . VAL A 1 98 ? -23.550 -2.155 -0.813 1.00 94.00 98 VAL A N 1
ATOM 760 C CA . VAL A 1 98 ? -23.205 -3.532 -1.147 1.00 94.00 98 VAL A CA 1
ATOM 761 C C . VAL A 1 98 ? -23.879 -4.466 -0.160 1.00 94.00 98 VAL A C 1
ATOM 763 O O . VAL A 1 98 ? -23.548 -4.441 1.026 1.00 94.00 98 VAL A O 1
ATOM 766 N N . ALA A 1 99 ? -24.782 -5.304 -0.658 1.00 94.38 99 ALA A N 1
ATOM 767 C CA . ALA A 1 99 ? -25.454 -6.357 0.080 1.00 94.38 99 ALA A CA 1
ATOM 768 C C . ALA A 1 99 ? -24.810 -7.724 -0.209 1.00 94.38 99 ALA A C 1
ATOM 770 O O . ALA A 1 99 ? -24.469 -8.035 -1.352 1.00 94.38 99 ALA A O 1
ATOM 771 N N . ARG A 1 100 ? -24.628 -8.558 0.818 1.00 89.56 100 ARG A N 1
ATOM 772 C CA . ARG A 1 100 ? -24.109 -9.935 0.696 1.00 89.56 100 ARG A CA 1
ATOM 773 C C . ARG A 1 100 ? -24.955 -10.899 1.506 1.00 89.56 100 ARG A C 1
ATOM 775 O O . ARG A 1 100 ? -25.509 -10.491 2.517 1.00 89.56 100 ARG A O 1
ATOM 782 N N . LYS A 1 101 ? -24.995 -12.171 1.098 1.00 87.00 101 LYS A N 1
ATOM 783 C CA . LYS A 1 101 ? -25.641 -13.227 1.887 1.00 87.00 101 LYS A CA 1
ATOM 784 C C . LYS A 1 101 ? -25.045 -13.275 3.297 1.00 87.00 101 LYS A C 1
ATOM 786 O O . LYS A 1 101 ? -23.827 -13.413 3.445 1.00 87.00 101 LYS A O 1
ATOM 791 N N . ALA A 1 102 ? -25.899 -13.162 4.309 1.00 74.56 102 ALA A N 1
ATOM 792 C CA . ALA A 1 102 ? -25.527 -13.338 5.703 1.00 74.56 102 ALA A CA 1
ATOM 793 C C . ALA A 1 102 ? -24.995 -14.767 5.892 1.00 74.56 102 ALA A C 1
ATOM 795 O O . ALA A 1 102 ? -25.578 -15.734 5.394 1.00 74.56 102 ALA A O 1
ATOM 796 N N . LYS A 1 103 ? -23.858 -14.921 6.579 1.00 57.47 103 LYS A N 1
ATOM 797 C CA . LYS A 1 103 ? -23.325 -16.257 6.870 1.00 57.47 103 LYS A CA 1
ATOM 798 C C . LYS A 1 103 ? -24.271 -16.985 7.822 1.00 57.47 103 LYS A C 1
ATOM 800 O O . LYS A 1 103 ? -24.431 -16.558 8.962 1.00 57.47 103 LYS A O 1
ATOM 805 N N . GLN A 1 104 ? -24.834 -18.101 7.366 1.00 39.44 104 GLN A N 1
ATOM 806 C CA . GLN A 1 104 ? -25.479 -19.072 8.247 1.00 39.44 104 GLN A CA 1
ATOM 807 C C . GLN A 1 104 ? -24.422 -19.652 9.206 1.00 39.44 104 GLN A C 1
ATOM 809 O O . GLN A 1 104 ? -23.296 -19.916 8.765 1.00 39.44 104 GLN A O 1
ATOM 814 N N . PRO A 1 105 ? -24.723 -19.838 10.501 1.00 34.81 105 PRO A N 1
ATOM 815 C CA . PRO A 1 105 ? -23.888 -20.666 11.358 1.00 34.81 105 PRO A CA 1
ATOM 816 C C . PRO A 1 105 ? -23.959 -22.108 10.835 1.00 34.81 105 PRO A C 1
ATOM 818 O O . PRO A 1 105 ? -25.033 -22.701 10.796 1.00 34.81 105 PRO A O 1
ATOM 821 N N . GLU A 1 106 ? -22.830 -22.653 10.382 1.00 33.91 106 GLU A N 1
ATOM 822 C CA . GLU A 1 106 ? -22.734 -24.064 10.000 1.00 33.91 106 GLU A CA 1
ATOM 823 C C . GLU A 1 106 ? -23.010 -24.921 11.244 1.00 33.91 106 GLU A C 1
ATOM 825 O O . GLU A 1 106 ? -22.272 -24.864 12.228 1.00 33.91 106 GLU A O 1
ATOM 830 N N . THR A 1 107 ? -24.104 -25.679 11.215 1.00 30.44 107 THR A N 1
ATOM 831 C CA . THR A 1 107 ? -24.298 -26.834 12.091 1.00 30.44 107 THR A CA 1
ATOM 832 C C . THR A 1 107 ? -23.528 -27.998 11.470 1.00 30.44 107 THR A C 1
ATOM 834 O O . THR A 1 107 ? -23.701 -28.303 10.291 1.00 30.44 107 THR A O 1
ATOM 837 N N . GLU A 1 108 ? -22.613 -28.597 12.233 1.00 31.19 108 GLU A N 1
ATOM 838 C CA . GLU A 1 108 ? -21.879 -29.793 11.809 1.00 31.19 108 GLU A CA 1
ATOM 839 C C . GLU A 1 108 ? -22.863 -30.956 11.590 1.00 31.19 108 GLU A C 1
ATOM 841 O O . GLU A 1 108 ? -23.680 -31.220 12.477 1.00 31.19 108 GLU A O 1
ATOM 846 N N . PRO A 1 109 ? -22.808 -31.687 10.460 1.00 31.12 109 PRO A N 1
ATOM 847 C CA . PRO A 1 109 ? -23.570 -32.918 10.319 1.00 31.12 109 PRO A CA 1
ATOM 848 C C . PRO A 1 109 ? -22.874 -34.038 11.095 1.00 31.12 109 PRO A C 1
ATOM 850 O O . PRO A 1 109 ? -21.728 -34.392 10.808 1.00 31.12 109 PRO A O 1
ATOM 853 N N . GLY A 1 110 ? -23.588 -34.595 12.073 1.00 28.38 110 GLY A N 1
ATOM 854 C CA . GLY A 1 110 ? -23.215 -35.830 12.749 1.00 28.38 110 GLY A CA 1
ATOM 855 C C . GLY A 1 110 ? -23.139 -36.994 11.762 1.00 28.38 110 GLY A C 1
ATOM 856 O O . GLY A 1 110 ? -23.970 -37.137 10.869 1.00 28.38 110 GLY A O 1
ATOM 857 N N . THR A 1 111 ? -22.115 -37.823 11.922 1.00 27.58 111 THR A N 1
ATOM 858 C CA . THR A 1 111 ? -21.957 -39.083 11.197 1.00 27.58 111 THR A CA 1
ATOM 859 C C . THR A 1 111 ? -22.958 -40.107 11.723 1.00 27.58 111 THR A C 1
ATOM 861 O O . THR A 1 111 ? -22.731 -40.709 12.774 1.00 27.58 111 THR A O 1
ATOM 864 N N . GLU A 1 112 ? -24.051 -40.318 10.991 1.00 28.95 112 GLU A N 1
ATOM 865 C CA . GLU A 1 112 ? -24.845 -41.538 11.111 1.00 28.95 112 GLU A CA 1
ATOM 866 C C . GLU A 1 112 ? -24.127 -42.705 10.431 1.00 28.95 112 GLU A C 1
ATOM 868 O O . GLU A 1 112 ? -23.458 -42.579 9.405 1.00 28.95 112 GLU A O 1
ATOM 873 N N . THR A 1 113 ? -24.219 -43.842 11.105 1.00 27.20 113 THR A N 1
ATOM 874 C CA . THR A 1 113 ? -23.559 -45.101 10.788 1.00 27.20 113 THR A CA 1
ATOM 875 C C . THR A 1 113 ? -24.502 -45.913 9.912 1.00 27.20 113 THR A C 1
ATOM 877 O O . THR A 1 113 ? -25.595 -46.237 10.366 1.00 27.20 113 THR A O 1
ATOM 880 N N . GLU A 1 114 ? -24.084 -46.310 8.710 1.00 27.45 114 GLU A N 1
ATOM 881 C CA . GLU A 1 114 ? -24.803 -47.326 7.936 1.00 27.45 114 GLU A CA 1
ATOM 882 C C . GLU A 1 114 ? -23.836 -48.411 7.442 1.00 27.45 114 GLU A C 1
ATOM 884 O O . GLU A 1 114 ? -22.792 -48.144 6.846 1.00 27.45 114 GLU A O 1
ATOM 889 N N . LYS A 1 115 ? -24.171 -49.653 7.808 1.00 28.42 115 LYS A N 1
ATOM 890 C CA . LYS A 1 115 ? -23.447 -50.901 7.543 1.00 28.42 115 LYS A CA 1
ATOM 891 C C . LYS A 1 115 ? -23.716 -51.400 6.123 1.00 28.42 115 LYS A C 1
ATOM 893 O O . LYS A 1 115 ? -24.856 -51.358 5.682 1.00 28.42 115 LYS A O 1
ATOM 898 N N . GLN A 1 116 ? -22.742 -52.092 5.531 1.00 24.53 116 GLN A N 1
ATOM 899 C CA . GLN A 1 116 ? -22.999 -53.229 4.634 1.00 24.53 116 GLN A CA 1
ATOM 900 C C . GLN A 1 116 ? -21.865 -54.283 4.720 1.00 24.53 116 GLN A C 1
ATOM 902 O O . GLN A 1 116 ? -20.818 -53.978 5.293 1.00 24.53 116 GLN A O 1
ATOM 907 N N . PRO A 1 117 ? -22.103 -55.546 4.292 1.00 26.92 117 PRO A N 1
ATOM 908 C CA . PRO A 1 117 ? -21.654 -56.769 4.969 1.00 26.92 117 PRO A CA 1
ATOM 909 C C . PRO A 1 117 ? -20.397 -57.405 4.350 1.00 26.92 117 PRO A C 1
ATOM 911 O O . PRO A 1 117 ? -20.005 -57.072 3.235 1.00 26.92 117 PRO A O 1
ATOM 914 N N . GLY A 1 118 ? -19.765 -58.318 5.097 1.00 25.08 118 GLY A N 1
ATOM 915 C CA . GLY A 1 118 ? -18.490 -58.960 4.743 1.00 25.08 118 GLY A CA 1
ATOM 916 C C . GLY A 1 118 ? -18.589 -60.394 4.221 1.00 25.08 118 GLY A C 1
ATOM 917 O O . GLY A 1 118 ? -19.688 -60.905 4.062 1.00 25.08 118 GLY A O 1
ATOM 918 N N . THR A 1 119 ? -17.420 -61.028 4.045 1.00 24.08 119 THR A N 1
ATOM 919 C CA . THR A 1 119 ? -17.189 -62.490 4.075 1.00 24.08 119 THR A CA 1
ATOM 920 C C . THR A 1 119 ? -15.693 -62.817 4.282 1.00 24.08 119 THR A C 1
ATOM 922 O O . THR A 1 119 ? -14.851 -62.323 3.539 1.00 24.08 119 THR A O 1
ATOM 925 N N . GLU A 1 120 ? -15.451 -63.599 5.346 1.00 26.14 120 GLU A N 1
ATOM 926 C CA . GLU A 1 120 ? -14.496 -64.701 5.662 1.00 26.14 120 GLU A CA 1
ATOM 927 C C . GLU A 1 120 ? -13.066 -64.752 5.058 1.00 26.14 120 GLU A C 1
ATOM 929 O O . GLU A 1 120 ? -12.894 -64.621 3.855 1.00 26.14 120 GLU A O 1
ATOM 934 N N . THR A 1 121 ? -11.961 -64.789 5.830 1.00 24.30 121 THR A N 1
ATOM 935 C CA . THR A 1 121 ? -11.333 -65.786 6.759 1.00 24.30 121 THR A CA 1
ATOM 936 C C . THR A 1 121 ? -10.445 -66.837 6.066 1.00 24.30 121 THR A C 1
ATOM 938 O O . THR A 1 121 ? -10.970 -67.763 5.466 1.00 24.30 121 THR A O 1
ATOM 941 N N . GLU A 1 122 ? -9.119 -66.803 6.299 1.00 25.77 122 GLU A N 1
ATOM 942 C CA . GLU A 1 122 ? -8.293 -68.021 6.462 1.00 25.77 122 GLU A CA 1
ATOM 943 C C . GLU A 1 122 ? -6.983 -67.768 7.254 1.00 25.77 122 GLU A C 1
ATOM 945 O O . GLU A 1 122 ? -6.569 -66.628 7.457 1.00 25.77 122 GLU A O 1
ATOM 950 N N . LYS A 1 123 ? -6.412 -68.852 7.797 1.00 23.55 123 LYS A N 1
ATOM 951 C CA . LYS A 1 123 ? -5.650 -68.988 9.057 1.00 23.55 123 LYS A CA 1
ATOM 952 C C . LYS A 1 123 ? -4.117 -68.778 9.002 1.00 23.55 123 LYS A C 1
ATOM 954 O O . LYS A 1 123 ? -3.467 -68.945 7.981 1.00 23.55 123 LYS A O 1
ATOM 959 N N . GLN A 1 124 ? -3.589 -68.518 10.208 1.00 28.12 124 GLN A N 1
ATOM 960 C CA . GLN A 1 124 ? -2.214 -68.615 10.765 1.00 28.12 124 GLN A CA 1
ATOM 961 C C . GLN A 1 124 ? -1.529 -70.005 10.596 1.00 28.12 124 GLN A C 1
ATOM 963 O O . GLN A 1 124 ? -2.256 -70.936 10.243 1.00 28.12 124 GLN A O 1
ATOM 968 N N . PRO A 1 125 ? -0.205 -70.217 10.879 1.00 31.27 125 PRO A N 1
ATOM 969 C CA . PRO A 1 125 ? 0.522 -69.987 12.171 1.00 31.27 125 PRO A CA 1
ATOM 970 C C . PRO A 1 125 ? 1.984 -69.459 11.992 1.00 31.27 125 PRO A C 1
ATOM 972 O O . PRO A 1 125 ? 2.404 -69.265 10.862 1.00 31.27 125 PRO A O 1
ATOM 975 N N . GLY A 1 126 ? 2.869 -69.144 12.956 1.00 25.48 126 GLY A N 1
ATOM 976 C CA . GLY A 1 126 ? 3.016 -69.264 14.421 1.00 25.48 126 GLY A CA 1
ATOM 977 C C . GLY A 1 126 ? 4.487 -69.652 14.758 1.00 25.48 126 GLY A C 1
ATOM 978 O O . GLY A 1 126 ? 5.015 -70.450 13.997 1.00 25.48 126 GLY A O 1
ATOM 979 N N . THR A 1 127 ? 5.099 -69.081 15.829 1.00 25.03 127 THR A N 1
ATOM 980 C CA . THR A 1 127 ? 6.221 -69.541 16.739 1.00 25.03 127 THR A CA 1
ATOM 981 C C . THR A 1 127 ? 7.196 -68.400 17.132 1.00 25.03 127 THR A C 1
ATOM 983 O O . THR A 1 127 ? 7.787 -67.791 16.245 1.00 25.03 127 THR A O 1
ATOM 986 N N . GLU A 1 128 ? 7.181 -67.892 18.380 1.00 27.25 128 GLU A N 1
ATOM 987 C CA . GLU A 1 128 ? 7.951 -68.233 19.626 1.00 27.25 128 GLU A CA 1
ATOM 988 C C . GLU A 1 128 ? 9.233 -67.371 19.820 1.00 27.25 128 GLU A C 1
ATOM 990 O O . GLU A 1 128 ? 10.074 -67.326 18.935 1.00 27.25 128 GLU A O 1
ATOM 995 N N . THR A 1 129 ? 9.309 -66.422 20.774 1.00 23.56 129 THR A N 1
ATOM 996 C CA . THR A 1 129 ? 9.647 -66.455 22.233 1.00 23.56 129 THR A CA 1
ATOM 997 C C . THR A 1 129 ? 11.158 -66.447 22.551 1.00 23.56 129 THR A C 1
ATOM 999 O O . THR A 1 129 ? 11.806 -67.455 22.333 1.00 23.56 129 THR A O 1
ATOM 1002 N N . GLU A 1 130 ? 11.698 -65.370 23.162 1.00 27.42 130 GLU A N 1
ATOM 1003 C CA . GLU A 1 130 ? 12.392 -65.409 24.481 1.00 27.42 130 GLU A CA 1
ATOM 1004 C C . GLU A 1 130 ? 12.954 -64.050 24.992 1.00 27.42 130 GLU A C 1
ATOM 1006 O O . GLU A 1 130 ? 13.696 -63.353 24.310 1.00 27.42 130 GLU A O 1
ATOM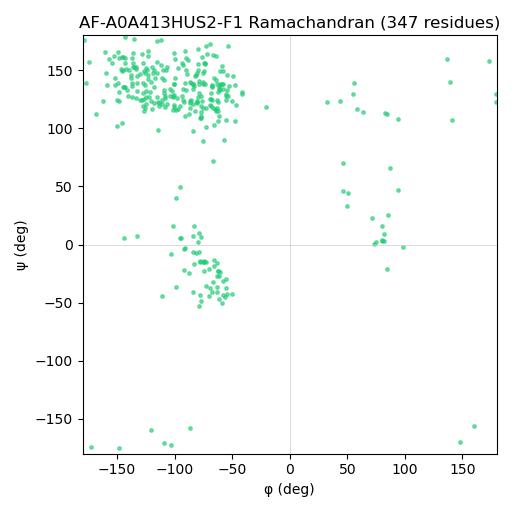 1011 N N . LYS A 1 131 ? 12.592 -63.766 26.257 1.00 25.14 131 LYS A N 1
ATOM 1012 C CA . LYS A 1 131 ? 13.339 -63.211 27.417 1.00 25.14 131 LYS A CA 1
ATOM 1013 C C . LYS A 1 131 ? 14.052 -61.834 27.423 1.00 25.14 131 LYS A C 1
ATOM 1015 O O . LYS A 1 131 ? 15.102 -61.613 26.836 1.00 25.14 131 LYS A O 1
ATOM 1020 N N . GLN A 1 132 ? 13.521 -60.989 28.319 1.00 31.89 132 GLN A N 1
ATOM 1021 C CA . GLN A 1 132 ? 14.180 -59.987 29.194 1.00 31.89 132 GLN A CA 1
ATOM 1022 C C . GLN A 1 132 ? 15.026 -60.673 30.311 1.00 31.89 132 GLN A C 1
ATOM 1024 O O . GLN A 1 132 ? 14.864 -61.892 30.432 1.00 31.89 132 GLN A O 1
ATOM 1029 N N . PRO A 1 133 ? 15.856 -60.002 31.169 1.00 38.19 133 PRO A N 1
ATOM 1030 C CA . PRO A 1 133 ? 15.555 -58.795 31.999 1.00 38.19 133 PRO A CA 1
ATOM 1031 C C . PRO A 1 133 ? 16.782 -57.846 32.237 1.00 38.19 133 PRO A C 1
ATOM 1033 O O . PRO A 1 133 ? 17.832 -58.073 31.654 1.00 38.19 133 PRO A O 1
ATOM 1036 N N . GLY A 1 134 ? 16.785 -56.750 33.020 1.00 26.36 134 GLY A N 1
ATOM 1037 C CA . GLY A 1 134 ? 15.833 -56.142 33.963 1.00 26.36 134 GLY A CA 1
ATOM 1038 C C . GLY A 1 134 ? 16.345 -54.820 34.598 1.00 26.36 134 GLY A C 1
ATOM 1039 O O . GLY A 1 134 ? 17.480 -54.432 34.345 1.00 26.36 134 GLY A O 1
ATOM 1040 N N . THR A 1 135 ? 15.451 -54.204 35.406 1.00 25.95 135 THR A N 1
ATOM 1041 C CA . THR A 1 135 ? 15.620 -53.400 36.668 1.00 25.95 135 THR A CA 1
ATOM 1042 C C . THR A 1 135 ? 16.543 -52.156 36.685 1.00 25.95 135 THR A C 1
ATOM 1044 O O . THR A 1 135 ? 17.596 -52.177 36.075 1.00 25.95 135 THR A O 1
ATOM 1047 N N . GLU A 1 136 ? 16.248 -51.003 37.318 1.00 30.25 136 GLU A N 1
ATOM 1048 C CA . GLU A 1 136 ? 15.638 -50.636 38.629 1.00 30.25 136 GLU A CA 1
ATOM 1049 C C . GLU A 1 136 ? 14.867 -49.278 38.505 1.00 30.25 136 GLU A C 1
ATOM 1051 O O . GLU A 1 136 ? 15.234 -48.452 37.674 1.00 30.25 136 GLU A O 1
A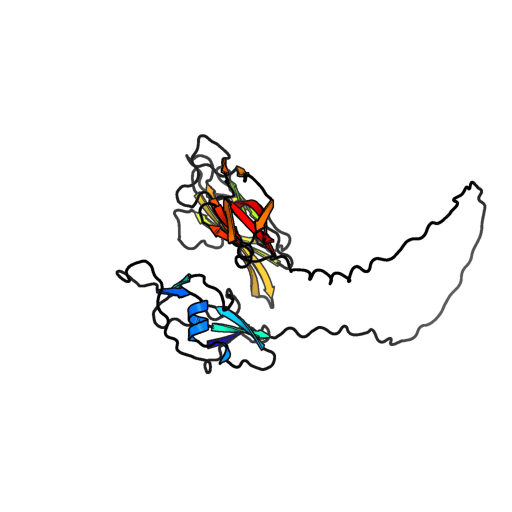TOM 1056 N N . THR A 1 137 ? 13.668 -49.037 39.070 1.00 24.78 137 THR A N 1
ATOM 1057 C CA . THR A 1 137 ? 13.286 -48.582 40.447 1.00 24.78 137 THR A CA 1
ATOM 1058 C C . THR A 1 137 ? 14.168 -47.426 40.976 1.00 24.78 137 THR A C 1
ATOM 1060 O O . THR A 1 137 ? 15.375 -47.572 40.995 1.00 24.78 137 THR A O 1
ATOM 1063 N N . GLU A 1 138 ? 13.684 -46.237 41.384 1.00 29.38 138 GLU A N 1
ATOM 1064 C CA . GLU A 1 138 ? 12.952 -46.023 42.646 1.00 29.38 138 GLU A CA 1
ATOM 1065 C C . GLU A 1 138 ? 12.428 -44.560 42.864 1.00 29.38 138 GLU A C 1
ATOM 1067 O O . GLU A 1 138 ? 13.127 -43.585 42.609 1.00 29.38 138 GLU A O 1
ATOM 1072 N N . LYS A 1 139 ? 11.187 -44.491 43.387 1.00 26.78 139 LYS A N 1
ATOM 1073 C CA . LYS A 1 139 ? 10.481 -43.563 44.320 1.00 26.78 139 LYS A CA 1
ATOM 1074 C C . LYS A 1 139 ? 10.334 -42.036 44.152 1.00 26.78 139 LYS A C 1
ATOM 1076 O O . LYS A 1 139 ? 11.270 -41.248 44.179 1.00 26.78 139 LYS A O 1
ATOM 1081 N N . GLN A 1 140 ? 9.055 -41.664 44.283 1.00 30.89 140 GLN A N 1
ATOM 1082 C CA . GLN A 1 140 ? 8.491 -40.500 44.988 1.00 30.89 140 GLN A CA 1
ATOM 1083 C C . GLN A 1 140 ? 8.214 -40.864 46.479 1.00 30.89 140 GLN A C 1
ATOM 1085 O O . GLN A 1 140 ? 8.115 -42.058 46.779 1.00 30.89 140 GLN A O 1
ATOM 1090 N N . PRO A 1 141 ? 8.112 -39.896 47.418 1.00 32.81 141 PRO A N 1
ATOM 1091 C CA . PRO A 1 141 ? 6.803 -39.546 48.037 1.00 32.81 141 PRO A CA 1
ATOM 1092 C C . PRO A 1 141 ? 6.658 -38.017 48.313 1.00 32.81 141 PRO A C 1
ATOM 1094 O O . PRO A 1 141 ? 7.649 -37.334 48.535 1.00 32.81 141 PRO A O 1
ATOM 1097 N N . GLU A 1 142 ? 5.534 -37.342 48.023 1.00 28.50 142 GLU A N 1
ATOM 1098 C CA . GLU A 1 142 ? 4.307 -37.094 48.833 1.00 28.50 142 GLU A CA 1
ATOM 1099 C C . GLU A 1 142 ? 4.461 -36.269 50.138 1.00 28.50 142 GLU A C 1
ATOM 1101 O O . GLU A 1 142 ? 5.052 -36.724 51.112 1.00 28.50 142 GLU A O 1
ATOM 1106 N N . SER A 1 143 ? 3.871 -35.060 50.188 1.00 25.55 143 SER A N 1
ATOM 1107 C CA . SER A 1 143 ? 2.724 -34.710 51.065 1.00 25.55 143 SER A CA 1
ATOM 1108 C C . SER A 1 143 ? 2.377 -33.206 51.036 1.00 25.55 143 SER A C 1
ATOM 1110 O O . SER A 1 143 ? 3.159 -32.354 50.616 1.00 25.55 143 SER A O 1
ATOM 1112 N N . GLU A 1 144 ? 1.129 -32.937 51.409 1.00 30.73 144 GLU A N 1
ATOM 1113 C CA . GLU A 1 144 ? 0.272 -31.779 51.154 1.00 30.73 144 GLU A CA 1
ATOM 1114 C C . GLU A 1 144 ? 0.535 -30.560 52.054 1.00 30.73 144 GLU A C 1
ATOM 1116 O O . GLU A 1 144 ? 0.896 -30.697 53.220 1.00 30.73 144 GLU A O 1
ATOM 1121 N N . THR A 1 145 ? 0.186 -29.355 51.584 1.00 25.30 145 THR A N 1
ATOM 1122 C CA . THR A 1 145 ? -0.569 -28.418 52.437 1.00 25.30 145 THR A CA 1
ATOM 1123 C C . THR A 1 145 ? -1.475 -27.516 51.599 1.00 25.30 145 THR A C 1
ATOM 1125 O O . THR A 1 145 ? -1.059 -26.823 50.671 1.00 25.30 145 THR A O 1
ATOM 1128 N N . GLU A 1 146 ? -2.740 -27.570 51.979 1.00 31.48 146 GLU A N 1
ATOM 1129 C CA . GLU A 1 146 ? -3.932 -26.892 51.498 1.00 31.48 146 GLU A CA 1
ATOM 1130 C C . GLU A 1 146 ? -3.926 -25.372 51.769 1.00 31.48 146 GLU A C 1
ATOM 1132 O O . GLU A 1 146 ? -3.599 -24.931 52.873 1.00 31.48 146 GLU A O 1
ATOM 1137 N N . LYS A 1 147 ? -4.338 -24.564 50.776 1.00 26.44 147 LYS A N 1
ATOM 1138 C CA . LYS A 1 147 ? -5.094 -23.308 50.976 1.00 26.44 147 LYS A CA 1
ATOM 1139 C C . LYS A 1 147 ? -5.668 -22.762 49.656 1.00 26.44 147 LYS A C 1
ATOM 1141 O O . LYS A 1 147 ? -4.950 -22.245 48.805 1.00 26.44 147 LYS A O 1
ATOM 1146 N N . GLN A 1 148 ? -6.992 -22.797 49.547 1.00 27.12 148 GLN A N 1
ATOM 1147 C CA . GLN A 1 148 ? -7.837 -21.840 48.813 1.00 27.12 148 GLN A CA 1
ATOM 1148 C C . GLN A 1 148 ? -8.936 -21.366 49.798 1.00 27.12 148 GLN A C 1
ATOM 1150 O O . GLN A 1 148 ? -9.107 -22.043 50.813 1.00 27.12 148 GLN A O 1
ATOM 1155 N N . PRO A 1 149 ? -9.689 -20.260 49.576 1.00 34.03 149 PRO A N 1
ATOM 1156 C CA . PRO A 1 149 ? -9.945 -19.601 48.290 1.00 34.03 149 PRO A CA 1
ATOM 1157 C C . PRO A 1 149 ? -9.850 -18.057 48.299 1.00 34.03 149 PRO A C 1
ATOM 1159 O O . PRO A 1 149 ? -10.146 -17.395 49.288 1.00 34.03 149 PRO A O 1
ATOM 1162 N N . GLU A 1 150 ? -9.580 -17.463 47.136 1.00 29.48 150 GLU A N 1
ATOM 1163 C CA . GLU A 1 150 ? -10.173 -16.168 46.791 1.00 29.48 150 GLU A CA 1
ATOM 1164 C C . GLU A 1 150 ? -10.700 -16.252 45.354 1.00 29.48 150 GLU A C 1
ATOM 1166 O O . GLU A 1 150 ? -10.034 -16.724 44.430 1.00 29.48 150 GLU A O 1
ATOM 1171 N N . THR A 1 151 ? -11.972 -15.913 45.201 1.00 27.62 151 THR A N 1
ATOM 1172 C CA . THR A 1 151 ? -12.795 -16.100 44.010 1.00 27.62 151 THR A CA 1
ATOM 1173 C C . THR A 1 151 ? -12.448 -15.073 42.930 1.00 27.62 151 THR A C 1
ATOM 1175 O O . THR A 1 151 ? -13.086 -14.027 42.813 1.00 27.62 151 THR A O 1
ATOM 1178 N N . GLU A 1 152 ? -11.484 -15.387 42.060 1.00 32.84 152 GLU A N 1
ATOM 1179 C CA . GLU A 1 152 ? -11.363 -14.689 40.776 1.00 32.84 152 GLU A CA 1
ATOM 1180 C C . GLU A 1 152 ? -12.418 -15.199 39.782 1.00 32.84 152 GLU A C 1
ATOM 1182 O O . GLU A 1 152 ? -12.386 -16.315 39.263 1.00 32.84 152 GLU A O 1
ATOM 1187 N N . LYS A 1 153 ? -13.374 -14.313 39.507 1.00 31.56 153 LYS A N 1
ATOM 1188 C CA . LYS A 1 153 ? -14.333 -14.363 38.401 1.00 31.56 153 LYS A CA 1
ATOM 1189 C C . LYS A 1 153 ? -13.655 -14.829 37.097 1.00 31.56 153 LYS A C 1
ATOM 1191 O O . LYS A 1 153 ? -12.671 -14.209 36.691 1.00 31.56 153 LYS A O 1
ATOM 1196 N N . PRO A 1 154 ? -14.197 -15.823 36.366 1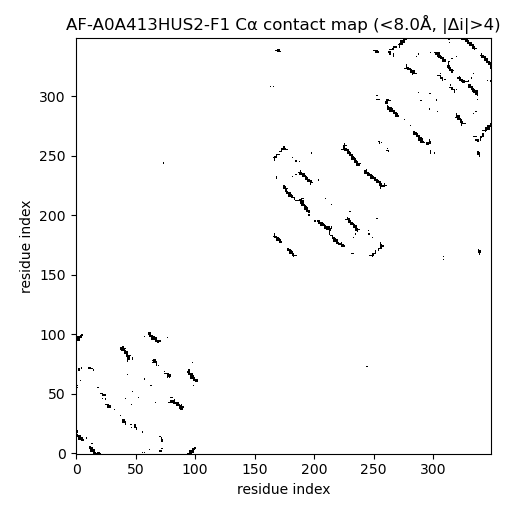.00 29.30 154 PRO A N 1
ATOM 1197 C CA . PRO A 1 154 ? -13.563 -16.307 35.148 1.00 29.30 154 PRO A CA 1
ATOM 1198 C C . PRO A 1 154 ? -13.508 -15.191 34.100 1.00 29.30 154 PRO A C 1
ATOM 1200 O O . PRO A 1 154 ? -14.530 -14.665 33.641 1.00 29.30 154 PRO A O 1
ATOM 1203 N N . ALA A 1 155 ? -12.286 -14.816 33.721 1.00 32.25 155 ALA A N 1
ATOM 1204 C CA . ALA A 1 155 ? -12.037 -13.944 32.590 1.00 32.25 155 ALA A CA 1
ATOM 1205 C C . ALA A 1 155 ? -12.568 -14.626 31.322 1.00 32.25 155 ALA A C 1
ATOM 1207 O O . ALA A 1 155 ? -12.032 -15.628 30.852 1.00 32.25 155 ALA A O 1
ATOM 1208 N N . LYS A 1 156 ? -13.648 -14.056 30.779 1.00 29.69 156 LYS A N 1
ATOM 1209 C CA . LYS A 1 156 ? -14.241 -14.402 29.483 1.00 29.69 156 LYS A CA 1
ATOM 1210 C C . LYS A 1 156 ? -13.135 -14.626 28.436 1.00 29.69 156 LYS A C 1
ATOM 1212 O O . LYS A 1 156 ? -12.273 -13.750 28.308 1.00 29.69 156 LYS A O 1
ATOM 1217 N N . PRO A 1 157 ? -13.160 -15.731 27.665 1.00 29.16 157 PRO A N 1
ATOM 1218 C CA . PRO A 1 157 ? -12.126 -16.026 26.682 1.00 29.16 157 PRO A CA 1
ATOM 1219 C C . PRO A 1 157 ? -11.960 -14.838 25.735 1.00 29.16 157 PRO A C 1
ATOM 1221 O O . PRO A 1 157 ? -12.932 -14.309 25.184 1.00 29.16 157 PRO A O 1
ATOM 1224 N N . ALA A 1 158 ? -10.714 -14.380 25.599 1.00 31.53 158 ALA A N 1
ATOM 1225 C CA . ALA A 1 158 ? -10.350 -13.302 24.701 1.00 31.53 158 ALA A CA 1
ATOM 1226 C C . ALA A 1 158 ? -10.813 -13.676 23.290 1.00 31.53 158 ALA A C 1
ATOM 1228 O O . ALA A 1 158 ? -10.245 -14.560 22.654 1.00 31.53 158 ALA A O 1
ATOM 1229 N N . GLN A 1 159 ? -11.868 -13.003 22.823 1.00 27.19 159 GLN A N 1
ATOM 1230 C CA . GLN A 1 159 ? -12.368 -13.119 21.461 1.00 27.19 159 GLN A CA 1
ATOM 1231 C C . GLN A 1 159 ? -11.179 -13.030 20.506 1.00 27.19 159 GLN A C 1
ATOM 1233 O O . GLN A 1 159 ? -10.453 -12.030 20.507 1.00 27.19 159 GLN A O 1
ATOM 1238 N N . ASN A 1 160 ? -10.976 -14.091 19.725 1.00 28.89 160 ASN A N 1
ATOM 1239 C CA . ASN A 1 160 ? -9.965 -14.181 18.684 1.00 28.89 160 ASN A CA 1
ATOM 1240 C C . ASN A 1 160 ? -10.196 -13.033 17.689 1.00 28.89 160 ASN A C 1
ATOM 1242 O O . ASN A 1 160 ? -10.965 -13.147 16.737 1.00 28.89 160 ASN A O 1
ATOM 1246 N N . LYS A 1 161 ? -9.573 -11.875 17.940 1.00 37.25 161 LYS A N 1
ATOM 1247 C CA . LYS A 1 161 ? -9.610 -10.729 17.035 1.00 37.25 161 LYS A CA 1
ATOM 1248 C C . LYS A 1 161 ? -8.885 -11.147 15.766 1.00 37.25 161 LYS A C 1
ATOM 1250 O O . LYS A 1 161 ? -7.654 -11.185 15.744 1.00 37.25 161 LYS A O 1
ATOM 1255 N N . THR A 1 162 ? -9.650 -11.462 14.724 1.00 38.59 162 THR A N 1
ATOM 1256 C CA . THR A 1 162 ? -9.159 -11.792 13.386 1.00 38.59 162 THR A CA 1
ATOM 1257 C C . THR A 1 162 ? -8.126 -10.752 12.959 1.00 38.59 162 THR A C 1
ATOM 1259 O O . THR A 1 162 ? -8.447 -9.593 12.692 1.00 38.59 162 THR A O 1
ATOM 1262 N N . SER A 1 163 ? -6.850 -11.142 12.958 1.00 45.84 163 SER A N 1
ATOM 1263 C CA . SER A 1 163 ? -5.755 -10.251 12.591 1.00 45.84 163 SER A CA 1
ATOM 1264 C C . SER A 1 163 ? -5.914 -9.855 11.125 1.00 45.84 163 SER A C 1
ATOM 1266 O O . SER A 1 163 ? -5.820 -10.702 10.237 1.00 45.84 163 SER A O 1
ATOM 1268 N N . VAL A 1 164 ? -6.162 -8.570 10.853 1.00 62.78 164 VAL A N 1
ATOM 1269 C CA . VAL A 1 164 ? -6.260 -8.057 9.482 1.00 62.78 164 VAL A CA 1
ATOM 1270 C C . VAL A 1 164 ? -4.916 -8.267 8.781 1.00 62.78 164 VAL A C 1
ATOM 1272 O O . VAL A 1 164 ? -3.934 -7.566 9.044 1.00 62.78 164 VAL A O 1
ATOM 1275 N N . VAL A 1 165 ? -4.857 -9.237 7.866 1.00 71.25 165 VAL A N 1
ATOM 1276 C CA . VAL A 1 165 ? -3.656 -9.499 7.068 1.00 71.25 165 VAL A CA 1
ATOM 1277 C C . VAL A 1 165 ? -3.441 -8.342 6.090 1.00 71.25 165 VAL A C 1
ATOM 1279 O O . VAL A 1 165 ? -4.274 -8.052 5.225 1.00 71.25 165 VAL A O 1
ATOM 1282 N N . VAL A 1 166 ? -2.291 -7.674 6.218 1.00 80.25 166 VAL A N 1
ATOM 1283 C CA . VAL A 1 166 ? -1.855 -6.598 5.318 1.00 80.25 166 VAL A CA 1
ATOM 1284 C C . VAL A 1 166 ? -0.831 -7.151 4.327 1.00 80.25 166 VAL A C 1
ATOM 1286 O O . VAL A 1 166 ? 0.258 -7.585 4.716 1.00 80.25 166 VAL A O 1
ATOM 1289 N N . MET A 1 167 ? -1.154 -7.098 3.032 1.00 87.56 167 MET A N 1
ATOM 1290 C CA . MET A 1 167 ? -0.215 -7.453 1.970 1.00 87.56 167 MET A CA 1
ATOM 1291 C C . MET A 1 167 ? 0.812 -6.336 1.794 1.00 87.56 167 MET A C 1
ATOM 1293 O O . MET A 1 167 ? 0.467 -5.201 1.468 1.00 87.56 167 MET A O 1
ATOM 1297 N N . ARG A 1 168 ? 2.087 -6.644 2.027 1.00 89.44 168 ARG A N 1
ATOM 1298 C CA . ARG A 1 168 ? 3.172 -5.661 2.001 1.00 89.44 168 ARG A CA 1
ATOM 1299 C C . ARG A 1 168 ? 4.187 -6.036 0.940 1.00 89.44 168 ARG A C 1
ATOM 1301 O O . ARG A 1 168 ? 4.823 -7.073 1.067 1.00 89.44 168 ARG A O 1
ATOM 1308 N N . LEU A 1 169 ? 4.346 -5.192 -0.072 1.00 97.31 169 LEU A N 1
ATOM 1309 C CA . LEU A 1 169 ? 5.357 -5.314 -1.117 1.00 97.31 169 LEU A CA 1
ATOM 1310 C C . LEU A 1 169 ? 6.622 -4.552 -0.715 1.00 97.31 169 LEU A C 1
ATOM 1312 O O . LEU A 1 169 ? 6.547 -3.432 -0.205 1.00 97.31 169 LEU A O 1
ATOM 1316 N N . LYS A 1 170 ? 7.780 -5.154 -0.992 1.00 95.19 170 LYS A N 1
ATOM 1317 C CA . LYS A 1 170 ? 9.110 -4.542 -0.897 1.00 95.19 170 LYS A CA 1
ATOM 1318 C C . LYS A 1 170 ? 9.958 -4.892 -2.116 1.00 95.19 170 LYS A C 1
ATOM 1320 O O . LYS A 1 170 ? 9.784 -5.956 -2.711 1.00 95.19 170 LYS A O 1
ATOM 1325 N N . GLY A 1 171 ? 10.899 -4.016 -2.452 1.00 96.81 171 GLY A N 1
ATOM 1326 C CA . GLY A 1 171 ? 11.812 -4.200 -3.574 1.00 96.81 171 GLY A CA 1
ATOM 1327 C C . GLY A 1 171 ? 13.286 -4.074 -3.192 1.00 96.81 171 GLY A C 1
ATOM 1328 O O . GLY A 1 171 ? 13.667 -3.308 -2.304 1.00 96.81 171 GLY A O 1
ATOM 1329 N N . ASN A 1 172 ? 14.123 -4.806 -3.921 1.00 94.69 172 ASN A N 1
ATOM 1330 C CA . ASN A 1 172 ? 15.577 -4.708 -3.912 1.00 94.69 172 ASN A CA 1
ATOM 1331 C C . ASN A 1 172 ? 16.065 -4.522 -5.346 1.00 94.69 172 ASN A C 1
ATOM 1333 O O . ASN A 1 172 ? 15.893 -5.411 -6.181 1.00 94.69 172 ASN A O 1
ATOM 1337 N N . ALA A 1 173 ? 16.660 -3.370 -5.629 1.00 96.50 173 ALA A N 1
ATOM 1338 C CA . ALA A 1 173 ? 17.143 -3.034 -6.956 1.00 96.50 173 ALA A CA 1
ATOM 1339 C C . ALA A 1 173 ? 18.636 -3.322 -7.112 1.00 96.50 173 ALA A C 1
ATOM 1341 O O . ALA A 1 173 ? 19.413 -3.237 -6.165 1.00 96.50 173 ALA A O 1
ATOM 1342 N N . SER A 1 174 ? 19.010 -3.608 -8.350 1.00 95.44 174 SER A N 1
ATOM 1343 C CA . SER A 1 174 ? 20.372 -3.495 -8.869 1.00 95.44 174 SER A CA 1
ATOM 1344 C C . SER A 1 174 ? 20.350 -2.508 -10.045 1.00 95.44 174 SER A C 1
ATOM 1346 O O . SER A 1 174 ? 19.417 -1.711 -10.154 1.00 95.44 174 SER A O 1
ATOM 1348 N N . SER A 1 175 ? 21.343 -2.537 -10.932 1.00 96.00 175 SER A N 1
ATOM 1349 C CA . SER A 1 175 ? 21.411 -1.625 -12.079 1.00 96.00 175 SER A CA 1
ATOM 1350 C C . SER A 1 175 ? 20.335 -1.900 -13.139 1.00 96.00 175 SER A C 1
ATOM 1352 O O . SER A 1 175 ? 19.780 -0.954 -13.681 1.00 96.00 175 SER A O 1
ATOM 1354 N N . THR A 1 176 ? 19.982 -3.161 -13.408 1.00 97.50 176 THR A N 1
ATOM 1355 C CA . THR A 1 176 ? 19.053 -3.523 -14.509 1.00 97.50 176 THR A CA 1
ATOM 1356 C C . THR A 1 176 ? 17.951 -4.509 -14.116 1.00 97.50 176 THR A C 1
ATOM 1358 O O . THR A 1 176 ? 17.185 -4.984 -14.957 1.00 97.50 176 THR A O 1
ATOM 1361 N N . LYS A 1 177 ? 17.838 -4.831 -12.824 1.00 97.75 177 LYS A N 1
ATOM 1362 C CA . LYS A 1 177 ? 16.788 -5.708 -12.287 1.00 97.75 177 LYS A CA 1
ATOM 1363 C C . LYS A 1 177 ? 16.300 -5.239 -10.922 1.00 97.75 177 LYS A C 1
ATOM 1365 O O . LYS A 1 177 ? 17.073 -4.681 -10.138 1.00 97.75 177 LYS A O 1
ATOM 1370 N N . VAL A 1 178 ? 15.040 -5.540 -10.623 1.00 98.69 178 VAL A N 1
ATOM 1371 C CA . VAL A 1 178 ? 14.403 -5.352 -9.315 1.00 98.69 178 VAL A CA 1
ATOM 1372 C C . VAL A 1 178 ? 13.825 -6.685 -8.847 1.00 98.69 178 VAL A C 1
ATOM 1374 O O . VAL A 1 178 ? 12.962 -7.263 -9.505 1.00 98.69 178 VAL A O 1
ATOM 1377 N N . LYS A 1 179 ? 14.279 -7.167 -7.687 1.00 98.38 179 LYS A N 1
ATOM 1378 C CA . LYS A 1 179 ? 13.676 -8.296 -6.971 1.00 98.38 179 LYS A CA 1
ATOM 1379 C C . LYS A 1 179 ? 12.556 -7.768 -6.079 1.00 98.38 179 LYS A C 1
ATOM 1381 O O . LYS A 1 179 ? 12.810 -6.981 -5.170 1.00 98.38 179 LYS A O 1
ATOM 1386 N N . LEU A 1 180 ? 11.331 -8.196 -6.344 1.00 98.81 180 LEU A N 1
ATOM 1387 C CA . LEU A 1 180 ? 10.126 -7.864 -5.590 1.00 98.81 180 LEU A CA 1
ATOM 1388 C C . LEU A 1 180 ? 9.778 -9.017 -4.653 1.00 98.81 180 LEU A C 1
ATOM 1390 O O . LEU A 1 180 ? 9.853 -10.170 -5.066 1.00 98.81 180 LEU A O 1
ATOM 1394 N N . ALA A 1 181 ? 9.377 -8.716 -3.421 1.00 97.19 181 ALA A N 1
ATOM 1395 C CA . ALA A 1 181 ? 8.880 -9.699 -2.463 1.00 97.19 181 ALA A CA 1
ATOM 1396 C C . ALA A 1 181 ? 7.663 -9.159 -1.704 1.00 97.19 181 ALA A C 1
ATOM 1398 O O . ALA A 1 181 ? 7.634 -7.974 -1.366 1.00 97.19 181 ALA A O 1
ATOM 1399 N N . TRP A 1 182 ? 6.684 -10.013 -1.410 1.00 97.94 182 TRP A N 1
ATOM 1400 C CA . TRP A 1 182 ? 5.438 -9.623 -0.743 1.00 97.94 182 TRP A CA 1
ATOM 1401 C C . TRP A 1 182 ? 5.000 -10.592 0.361 1.00 97.94 182 TRP A C 1
ATOM 1403 O O . TRP A 1 182 ? 5.495 -11.714 0.456 1.00 97.94 182 TRP A O 1
ATOM 1413 N N . THR A 1 183 ? 4.067 -10.152 1.212 1.00 91.31 183 THR A N 1
ATOM 1414 C CA . THR A 1 183 ? 3.363 -11.034 2.160 1.00 91.31 183 THR A CA 1
ATOM 1415 C C . THR A 1 183 ? 2.552 -12.079 1.391 1.00 91.31 183 THR A C 1
ATOM 1417 O O . THR A 1 183 ? 1.700 -11.701 0.587 1.00 91.31 183 THR A O 1
ATOM 1420 N N . LYS A 1 184 ? 2.777 -13.372 1.657 1.00 90.62 184 LYS A N 1
ATOM 1421 C CA . LYS A 1 184 ? 1.941 -14.463 1.127 1.00 90.62 184 LYS A CA 1
ATOM 1422 C C . LYS A 1 184 ? 0.492 -14.289 1.576 1.00 90.62 184 LYS A C 1
ATOM 1424 O O . LYS A 1 184 ? 0.251 -13.972 2.740 1.00 90.62 184 LYS A O 1
ATOM 1429 N N . ILE A 1 185 ? -0.450 -14.533 0.671 1.00 89.94 185 ILE A N 1
ATOM 1430 C CA . ILE A 1 185 ? -1.882 -14.498 0.970 1.00 89.94 185 ILE A CA 1
ATOM 1431 C C . ILE A 1 185 ? -2.409 -15.930 0.957 1.00 89.94 185 ILE A C 1
ATOM 1433 O O . ILE A 1 185 ? -2.320 -16.620 -0.056 1.00 89.94 185 ILE A O 1
ATOM 1437 N N . LYS A 1 186 ? -2.919 -16.391 2.106 1.00 87.81 186 LYS A N 1
ATOM 1438 C CA . LYS A 1 186 ? -3.564 -17.705 2.224 1.00 87.81 186 LYS A CA 1
ATOM 1439 C C . LYS A 1 186 ? -4.783 -17.738 1.295 1.00 87.81 186 LYS A C 1
ATOM 1441 O O . LYS A 1 186 ? -5.552 -16.781 1.278 1.00 87.81 186 LYS A O 1
ATOM 1446 N N . GLY A 1 187 ? -4.931 -18.818 0.530 1.00 90.44 187 GLY A N 1
ATOM 1447 C CA . GLY A 1 187 ? -6.029 -18.993 -0.428 1.00 90.44 187 GLY A CA 1
ATOM 1448 C C . GLY A 1 187 ? -5.849 -18.279 -1.773 1.00 90.44 187 GLY A C 1
ATOM 1449 O O . GLY A 1 187 ? -6.768 -18.312 -2.581 1.00 90.44 187 GLY A O 1
ATOM 1450 N N . ALA A 1 188 ? -4.704 -17.632 -2.025 1.00 95.44 188 ALA A N 1
ATOM 1451 C CA . ALA A 1 188 ? -4.381 -17.139 -3.361 1.00 95.44 188 ALA A CA 1
ATOM 1452 C C . ALA A 1 188 ? -3.963 -18.300 -4.269 1.00 95.44 188 ALA A C 1
ATOM 1454 O O . ALA A 1 188 ? -3.142 -19.118 -3.860 1.00 95.44 188 ALA A O 1
ATOM 1455 N N . ASP A 1 189 ? -4.435 -18.298 -5.513 1.00 96.69 189 ASP A N 1
ATOM 1456 C CA . ASP A 1 189 ? -3.982 -19.215 -6.569 1.00 96.69 189 ASP A CA 1
ATOM 1457 C C . ASP A 1 189 ? -2.829 -18.612 -7.374 1.00 96.69 189 ASP A C 1
ATOM 1459 O O . ASP A 1 189 ? -2.008 -19.313 -7.975 1.00 96.69 189 ASP A O 1
ATOM 1463 N N . GLY A 1 190 ? -2.703 -17.286 -7.342 1.00 97.56 190 GLY A N 1
ATOM 1464 C CA . GLY A 1 190 ? -1.620 -16.597 -8.007 1.00 97.56 190 GLY A CA 1
ATOM 1465 C C . GLY A 1 190 ? -1.538 -15.110 -7.707 1.00 97.56 190 GLY A C 1
ATOM 1466 O O . GLY A 1 190 ? -2.240 -14.559 -6.857 1.00 97.56 190 GLY A O 1
ATOM 1467 N N . TYR A 1 191 ? -0.621 -14.460 -8.418 1.00 98.44 191 TYR A N 1
ATOM 1468 C CA . TYR A 1 191 ? -0.339 -13.040 -8.266 1.00 98.44 191 TYR A CA 1
ATOM 1469 C C . TYR A 1 191 ? -0.159 -12.366 -9.617 1.00 98.44 191 TYR A C 1
ATOM 1471 O O . TYR A 1 191 ? 0.419 -12.937 -10.542 1.00 98.44 191 TYR A O 1
ATOM 1479 N N . GLU A 1 192 ? -0.591 -11.120 -9.702 1.00 98.62 192 GLU A N 1
ATOM 1480 C CA . GLU A 1 192 ? -0.330 -10.240 -10.828 1.00 98.62 192 GLU A CA 1
ATOM 1481 C C . GLU A 1 192 ? 0.532 -9.066 -10.391 1.00 98.62 192 GLU A C 1
ATOM 1483 O O . GLU A 1 192 ? 0.239 -8.381 -9.409 1.00 98.62 192 GLU A O 1
ATOM 1488 N N . ILE A 1 193 ? 1.626 -8.866 -11.116 1.00 98.69 193 ILE A N 1
ATOM 1489 C CA . ILE A 1 193 ? 2.637 -7.864 -10.825 1.00 98.69 193 ILE A CA 1
ATOM 1490 C C . ILE A 1 193 ? 2.499 -6.755 -11.845 1.00 98.69 193 ILE A C 1
ATOM 1492 O O . ILE A 1 193 ? 2.668 -6.978 -13.043 1.00 98.69 193 ILE A O 1
ATOM 1496 N N . TYR A 1 194 ? 2.247 -5.558 -11.342 1.00 98.19 194 TYR A N 1
ATOM 1497 C CA . TYR A 1 194 ? 2.080 -4.355 -12.132 1.00 98.19 194 TYR A CA 1
ATOM 1498 C C . TYR A 1 194 ? 3.259 -3.429 -11.891 1.00 98.19 194 TYR A C 1
ATOM 1500 O O . TYR A 1 194 ? 3.758 -3.327 -10.764 1.00 98.19 194 TYR A O 1
ATOM 1508 N N . GLY A 1 195 ? 3.702 -2.729 -12.928 1.00 96.62 195 GLY A N 1
ATOM 1509 C CA . GLY A 1 195 ? 4.773 -1.761 -12.765 1.00 96.62 195 GLY A CA 1
ATOM 1510 C C . GLY A 1 195 ? 5.083 -0.947 -14.003 1.00 96.62 195 GLY A C 1
ATOM 1511 O O . GLY A 1 195 ? 4.774 -1.332 -15.123 1.00 96.62 195 GLY A O 1
ATOM 1512 N N . VAL A 1 196 ? 5.687 0.212 -13.778 1.00 95.50 196 VAL A N 1
ATOM 1513 C CA . VAL A 1 196 ? 6.056 1.154 -14.836 1.00 95.50 196 VAL A CA 1
ATOM 1514 C C . VAL A 1 196 ? 7.230 2.007 -14.375 1.00 95.50 196 VAL A C 1
ATOM 1516 O O . VAL A 1 196 ? 7.447 2.188 -13.173 1.00 95.50 196 VAL A O 1
ATOM 1519 N N . ASN A 1 197 ? 7.995 2.542 -15.326 1.00 96.12 197 ASN A N 1
ATOM 1520 C CA . ASN A 1 197 ? 8.944 3.612 -15.039 1.00 96.12 197 ASN A CA 1
ATOM 1521 C C . ASN A 1 197 ? 8.189 4.807 -14.427 1.00 96.12 197 ASN A C 1
ATOM 1523 O O . ASN A 1 197 ? 7.104 5.146 -14.893 1.00 96.12 197 ASN A O 1
ATOM 1527 N N . CYS A 1 198 ? 8.733 5.450 -13.393 1.00 90.25 198 CYS A N 1
ATOM 1528 C CA . CYS A 1 198 ? 8.063 6.569 -12.719 1.00 90.25 198 CYS A CA 1
ATOM 1529 C C . CYS A 1 198 ? 7.830 7.779 -13.634 1.00 90.25 198 CYS A C 1
ATOM 1531 O O . CYS A 1 198 ? 6.938 8.568 -13.347 1.00 90.25 198 CYS A O 1
ATOM 1533 N N . ARG A 1 199 ? 8.609 7.917 -14.715 1.00 88.38 199 ARG A N 1
ATOM 1534 C CA . ARG A 1 199 ? 8.408 8.935 -15.761 1.00 88.38 199 ARG A CA 1
ATOM 1535 C C . ARG A 1 199 ? 7.390 8.515 -16.830 1.00 88.38 199 ARG A C 1
ATOM 1537 O O . ARG A 1 199 ? 7.098 9.293 -17.724 1.00 88.38 199 ARG A O 1
ATOM 1544 N N . GLY A 1 200 ? 6.914 7.272 -16.784 1.00 81.69 200 GLY A N 1
ATOM 1545 C CA . GLY A 1 200 ? 5.929 6.735 -17.717 1.00 81.69 200 GLY A CA 1
ATOM 1546 C C . GLY A 1 200 ? 4.487 7.012 -17.284 1.00 81.69 200 GLY A C 1
ATOM 1547 O O . GLY A 1 200 ? 4.208 7.905 -16.488 1.00 81.69 200 GLY A O 1
ATOM 1548 N N . SER A 1 201 ? 3.559 6.201 -17.796 1.00 78.12 201 SER A N 1
ATOM 1549 C CA . SER A 1 201 ? 2.118 6.366 -17.568 1.00 78.12 201 SER A CA 1
ATOM 1550 C C . SER A 1 201 ? 1.714 6.424 -16.086 1.00 78.12 201 SER A C 1
ATOM 1552 O O . SER A 1 201 ? 2.237 5.700 -15.225 1.00 78.12 201 SER A O 1
ATOM 1554 N N . LYS A 1 202 ? 0.676 7.227 -15.802 1.00 76.19 202 LYS A N 1
ATOM 1555 C CA . LYS A 1 202 ? -0.018 7.278 -14.503 1.00 76.19 202 LYS A CA 1
ATOM 1556 C C . LYS A 1 202 ? -0.685 5.945 -14.138 1.00 76.19 202 LYS A C 1
ATOM 1558 O O . LYS A 1 202 ? -0.823 5.644 -12.951 1.00 76.19 202 LYS A O 1
ATOM 1563 N N . LYS A 1 203 ? -1.005 5.078 -15.106 1.00 82.81 203 LYS A N 1
ATOM 1564 C CA . LYS A 1 203 ? -1.500 3.707 -14.868 1.00 82.81 203 LYS A CA 1
ATOM 1565 C C . LYS A 1 203 ? -0.381 2.694 -15.133 1.00 82.81 203 LYS A C 1
ATOM 1567 O O . LYS A 1 203 ? 0.266 2.749 -16.172 1.00 82.81 203 LYS A O 1
ATOM 1572 N N . ALA A 1 204 ? -0.116 1.804 -14.175 1.00 86.12 204 ALA A N 1
ATOM 1573 C CA . ALA A 1 204 ? 0.921 0.786 -14.338 1.00 86.12 204 ALA A CA 1
ATOM 1574 C C . ALA A 1 204 ? 0.327 -0.441 -15.054 1.00 86.12 204 ALA A C 1
ATOM 1576 O O . ALA A 1 204 ? -0.664 -0.971 -14.545 1.00 86.12 204 ALA A O 1
ATOM 1577 N N . PRO A 1 205 ? 0.895 -0.887 -16.189 1.00 94.00 205 PRO A N 1
ATOM 1578 C CA . PRO A 1 205 ? 0.436 -2.080 -16.888 1.00 94.00 205 PRO A CA 1
ATOM 1579 C C . PRO A 1 205 ? 0.797 -3.356 -16.121 1.00 94.00 205 PRO A C 1
ATOM 1581 O O . PRO A 1 205 ? 1.658 -3.354 -15.231 1.00 94.00 205 PRO A O 1
ATOM 1584 N N . LEU A 1 206 ? 0.135 -4.453 -16.492 1.00 97.00 206 LEU A N 1
ATOM 1585 C CA . LEU A 1 206 ? 0.488 -5.796 -16.049 1.00 97.00 206 LEU A CA 1
ATOM 1586 C C . LEU A 1 206 ? 1.839 -6.185 -16.659 1.00 97.00 206 LEU A C 1
ATOM 1588 O O . LEU A 1 206 ? 2.006 -6.167 -17.873 1.00 97.00 206 LEU A O 1
ATOM 1592 N N . LEU A 1 207 ? 2.799 -6.547 -15.812 1.00 96.94 207 LEU A N 1
ATOM 1593 C CA . LEU A 1 207 ? 4.123 -7.004 -16.240 1.00 96.94 207 LEU A CA 1
ATOM 1594 C C . LEU A 1 207 ? 4.237 -8.524 -16.236 1.00 96.94 207 LEU A C 1
ATOM 1596 O O . LEU A 1 207 ? 4.966 -9.096 -17.041 1.00 96.94 207 LEU A O 1
ATOM 1600 N N . LYS A 1 208 ? 3.602 -9.181 -15.260 1.00 97.56 208 LYS A N 1
ATOM 1601 C CA . LYS A 1 208 ? 3.737 -10.625 -15.068 1.00 97.56 208 LYS A CA 1
ATOM 1602 C C . LYS A 1 208 ? 2.570 -11.202 -14.280 1.00 97.56 208 LYS A C 1
ATOM 1604 O O . LYS A 1 208 ? 2.220 -10.675 -13.226 1.00 97.56 208 LYS A O 1
ATOM 1609 N N . THR A 1 209 ? 2.070 -12.348 -14.725 1.00 98.38 209 THR A N 1
ATOM 1610 C CA . THR A 1 209 ? 1.166 -13.210 -13.954 1.00 98.38 209 THR A CA 1
ATOM 1611 C C . THR A 1 209 ? 1.941 -14.419 -13.436 1.00 98.38 209 THR A C 1
ATOM 1613 O O . THR A 1 209 ? 2.703 -15.048 -14.167 1.00 98.38 209 THR A O 1
ATOM 1616 N N . ILE A 1 210 ? 1.761 -14.750 -12.161 1.00 98.06 210 ILE A N 1
ATOM 1617 C CA . ILE A 1 210 ? 2.311 -15.941 -11.511 1.00 98.06 210 ILE A CA 1
ATOM 1618 C C . ILE A 1 210 ? 1.136 -16.839 -11.137 1.00 98.06 210 ILE A C 1
ATOM 1620 O O . ILE A 1 210 ? 0.287 -16.423 -10.356 1.00 98.06 210 ILE A O 1
ATOM 1624 N N . LYS A 1 211 ? 1.094 -18.058 -11.681 1.00 97.06 211 LYS A N 1
ATOM 1625 C CA . LYS A 1 211 ? 0.064 -19.081 -11.416 1.00 97.06 211 LYS A CA 1
ATOM 1626 C C . LYS A 1 211 ? 0.527 -20.059 -10.324 1.00 97.06 211 LYS A C 1
ATOM 1628 O O . 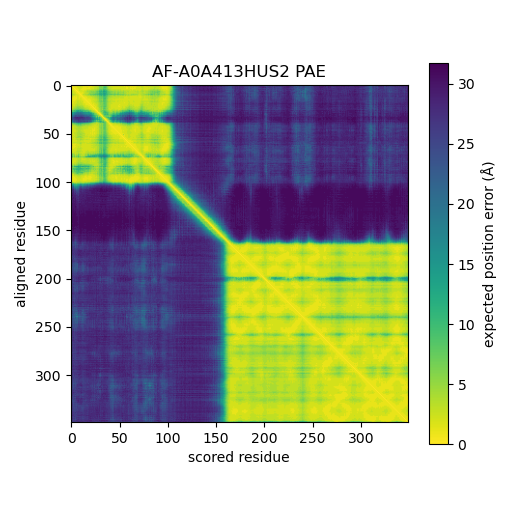LYS A 1 211 ? 0.587 -21.263 -10.528 1.00 97.06 211 LYS A O 1
ATOM 1633 N N . LYS A 1 212 ? 1.013 -19.512 -9.208 1.00 94.62 212 LYS A N 1
ATOM 1634 C CA . LYS A 1 212 ? 1.499 -20.274 -8.049 1.00 94.62 212 LYS A CA 1
ATOM 1635 C C . LYS A 1 212 ? 1.162 -19.505 -6.778 1.00 94.62 212 LYS A C 1
ATOM 1637 O O . LYS A 1 212 ? 1.849 -18.538 -6.442 1.00 94.62 212 LYS A O 1
ATOM 1642 N N . GLY A 1 213 ? 0.147 -19.964 -6.055 1.00 90.31 213 GLY A N 1
ATOM 1643 C CA . GLY A 1 213 ? -0.357 -19.338 -4.829 1.00 90.31 213 GLY A CA 1
ATOM 1644 C C . GLY A 1 213 ? 0.667 -19.185 -3.704 1.00 90.31 213 GLY A C 1
ATOM 1645 O O . GLY A 1 213 ? 0.665 -18.206 -2.953 1.00 90.31 213 GLY A O 1
ATOM 1646 N N . SER A 1 214 ? 1.622 -20.115 -3.633 1.00 92.06 214 SER A N 1
ATOM 1647 C CA . SER A 1 214 ? 2.711 -20.094 -2.650 1.00 92.06 214 SER A CA 1
ATOM 1648 C C . SER A 1 214 ? 3.856 -19.134 -3.003 1.00 92.06 214 SER A C 1
ATOM 1650 O O . SER A 1 214 ? 4.766 -18.935 -2.187 1.00 92.06 214 SER A O 1
ATOM 1652 N N . ALA A 1 215 ? 3.835 -18.523 -4.195 1.00 94.06 215 ALA A N 1
ATOM 1653 C CA . ALA A 1 215 ? 4.836 -17.547 -4.602 1.00 94.06 215 ALA A CA 1
ATOM 1654 C C . ALA A 1 215 ? 4.761 -16.275 -3.746 1.00 94.06 215 ALA A C 1
ATOM 1656 O O . ALA A 1 215 ? 3.699 -15.800 -3.361 1.00 94.06 215 ALA A O 1
ATOM 1657 N N . TYR A 1 216 ? 5.925 -15.703 -3.458 1.00 94.00 216 TYR A N 1
ATOM 1658 C CA . TYR A 1 216 ? 6.045 -14.493 -2.637 1.00 94.00 216 TYR A CA 1
ATOM 1659 C C . TYR A 1 216 ? 7.156 -13.562 -3.114 1.00 94.00 216 TYR A C 1
ATOM 1661 O O . TYR A 1 216 ? 7.504 -12.593 -2.440 1.00 94.00 216 TYR A O 1
ATOM 1669 N N . VAL A 1 217 ? 7.771 -13.898 -4.247 1.00 97.12 217 VAL A N 1
ATOM 1670 C CA . VAL A 1 217 ? 8.945 -13.228 -4.783 1.00 97.12 217 VAL A CA 1
ATOM 1671 C C . VAL A 1 217 ? 8.971 -13.364 -6.301 1.00 97.12 217 VAL A C 1
ATOM 1673 O O . VAL A 1 217 ? 8.615 -14.404 -6.850 1.00 97.12 217 VAL A O 1
ATOM 1676 N N . THR A 1 218 ? 9.415 -12.317 -6.989 1.00 98.38 218 THR A N 1
ATOM 1677 C CA . THR A 1 218 ? 9.748 -12.358 -8.418 1.00 98.38 218 THR A CA 1
ATOM 1678 C C . THR A 1 218 ? 10.866 -11.370 -8.724 1.00 98.38 218 THR A C 1
ATOM 1680 O O . THR A 1 218 ? 11.176 -10.499 -7.913 1.00 98.38 218 THR A O 1
ATOM 1683 N N . THR A 1 219 ? 11.485 -11.491 -9.895 1.00 98.06 219 THR A N 1
ATOM 1684 C CA . THR A 1 219 ? 12.474 -10.522 -10.381 1.00 98.06 219 THR A CA 1
ATOM 1685 C C . THR A 1 219 ? 12.020 -9.958 -11.716 1.00 98.06 219 THR A C 1
ATOM 1687 O O . THR A 1 219 ? 11.757 -10.717 -12.646 1.00 98.06 219 THR A O 1
ATOM 1690 N N . ILE A 1 220 ? 11.963 -8.631 -11.804 1.00 98.31 220 ILE A N 1
ATOM 1691 C CA . ILE A 1 220 ? 11.769 -7.887 -13.048 1.00 98.31 220 ILE A CA 1
ATOM 1692 C C . ILE A 1 220 ? 13.158 -7.541 -13.592 1.00 98.31 220 ILE A C 1
ATOM 1694 O O . ILE A 1 220 ? 13.976 -6.980 -12.861 1.00 98.31 220 ILE A O 1
ATOM 1698 N N . LYS A 1 221 ? 13.445 -7.932 -14.835 1.00 96.50 221 LYS A N 1
ATOM 1699 C CA . LYS A 1 221 ? 14.737 -7.742 -15.523 1.00 96.50 221 LYS A CA 1
ATOM 1700 C C . LYS A 1 221 ? 14.578 -6.743 -16.679 1.00 96.50 221 LYS A C 1
ATOM 1702 O O . LYS A 1 221 ? 13.465 -6.307 -16.950 1.00 96.50 221 LYS A O 1
ATOM 1707 N N . GLY A 1 222 ? 15.679 -6.396 -17.349 1.00 96.38 222 GLY A N 1
ATOM 1708 C CA . GLY A 1 222 ? 15.657 -5.532 -18.539 1.00 96.38 222 GLY A CA 1
ATOM 1709 C C . GLY A 1 222 ? 15.342 -4.067 -18.231 1.00 96.38 222 GLY A C 1
ATOM 1710 O O . GLY A 1 222 ? 14.846 -3.338 -19.082 1.00 96.38 222 GLY A O 1
ATOM 1711 N N . LEU A 1 223 ? 15.587 -3.630 -16.995 1.00 97.31 223 LEU A N 1
ATOM 1712 C CA . LEU A 1 223 ? 15.310 -2.263 -16.575 1.00 97.31 223 LEU A CA 1
ATOM 1713 C C . LEU A 1 223 ? 16.450 -1.332 -16.987 1.00 97.31 223 LEU A C 1
ATOM 1715 O O . LEU A 1 223 ? 17.625 -1.691 -16.894 1.00 97.31 223 LEU A O 1
ATOM 1719 N N . LYS A 1 224 ? 16.105 -0.095 -17.351 1.00 97.12 224 LYS A N 1
ATOM 1720 C CA . LYS A 1 224 ? 17.090 0.978 -17.542 1.00 97.12 224 LYS A CA 1
ATOM 1721 C C . LYS A 1 224 ? 17.849 1.252 -16.236 1.00 97.12 224 LYS A C 1
ATOM 1723 O O . LYS A 1 224 ? 17.235 1.322 -15.163 1.00 97.12 224 LYS A O 1
ATOM 1728 N N . LYS A 1 225 ? 19.169 1.432 -16.343 1.00 96.81 225 LYS A N 1
ATOM 1729 C CA . LYS A 1 225 ? 20.034 1.910 -15.249 1.00 96.81 225 LYS A CA 1
ATOM 1730 C C . LYS A 1 225 ? 19.646 3.336 -14.846 1.00 96.81 225 LYS A C 1
ATOM 1732 O O . LYS A 1 225 ? 18.954 4.020 -15.602 1.00 96.81 225 LYS A O 1
ATOM 1737 N N . ALA A 1 226 ? 20.069 3.762 -13.654 1.00 96.12 226 ALA A N 1
ATOM 1738 C CA . ALA A 1 226 ? 19.878 5.132 -13.161 1.00 96.12 226 ALA A CA 1
ATOM 1739 C C . ALA A 1 226 ? 18.427 5.656 -13.281 1.00 96.12 226 ALA A C 1
ATOM 1741 O O . ALA A 1 226 ? 18.187 6.834 -13.533 1.00 96.12 226 ALA A O 1
ATOM 1742 N N . SER A 1 227 ? 17.444 4.768 -13.143 1.00 96.69 227 SER A N 1
ATOM 1743 C CA . SER A 1 227 ? 16.027 5.058 -13.371 1.00 96.69 227 SER A CA 1
ATOM 1744 C C . SER A 1 227 ? 15.212 4.729 -12.128 1.00 96.69 227 SER A C 1
ATOM 1746 O O . SER A 1 227 ? 15.687 4.043 -11.229 1.00 96.69 227 SER A O 1
ATOM 1748 N N . SER A 1 228 ? 13.962 5.179 -12.062 1.00 96.12 228 SER A N 1
ATOM 1749 C CA . SER A 1 228 ? 13.051 4.786 -10.988 1.00 96.12 228 SER A CA 1
ATOM 1750 C C . SER A 1 228 ? 11.788 4.144 -11.543 1.00 96.12 228 SER A C 1
ATOM 1752 O O . SER A 1 228 ? 11.313 4.485 -12.626 1.00 96.12 228 SER A O 1
ATOM 1754 N N . TYR A 1 229 ? 11.264 3.178 -10.797 1.00 97.56 229 TYR A N 1
ATOM 1755 C CA . TYR A 1 229 ? 10.087 2.403 -11.163 1.00 97.56 229 TYR A CA 1
ATOM 1756 C C . TYR A 1 229 ? 9.139 2.316 -9.981 1.00 97.56 229 TYR A C 1
ATOM 1758 O O . TYR A 1 229 ? 9.577 2.309 -8.826 1.00 97.56 229 TYR A O 1
ATOM 1766 N N . ARG A 1 230 ? 7.849 2.191 -10.280 1.00 96.00 230 ARG A N 1
ATOM 1767 C CA . ARG A 1 230 ? 6.821 1.912 -9.282 1.00 96.00 230 ARG A CA 1
ATOM 1768 C C . ARG A 1 230 ? 6.155 0.575 -9.547 1.00 96.00 230 ARG A C 1
ATOM 1770 O O . ARG A 1 230 ? 5.951 0.217 -10.705 1.00 96.00 230 ARG A O 1
ATOM 1777 N N . TYR A 1 231 ? 5.815 -0.134 -8.475 1.00 97.94 231 TYR A N 1
ATOM 1778 C CA . TYR A 1 231 ? 5.224 -1.470 -8.532 1.00 97.94 231 TYR A CA 1
ATOM 1779 C C . TYR A 1 231 ? 4.115 -1.642 -7.499 1.00 97.94 231 TYR A C 1
ATOM 1781 O O . TYR A 1 231 ? 4.191 -1.078 -6.405 1.00 97.94 231 TYR A O 1
ATOM 1789 N N . TYR A 1 232 ? 3.140 -2.485 -7.825 1.00 97.31 232 TYR A N 1
ATOM 1790 C CA . TYR A 1 232 ? 2.207 -3.080 -6.869 1.00 97.31 232 TYR A CA 1
ATOM 1791 C C . TYR A 1 232 ? 1.866 -4.513 -7.304 1.00 97.31 232 TYR A C 1
ATOM 1793 O O . TYR A 1 232 ? 2.095 -4.898 -8.453 1.00 97.31 232 TYR A O 1
ATOM 1801 N N . VAL A 1 233 ? 1.355 -5.318 -6.374 1.00 97.75 233 VAL A N 1
ATOM 1802 C CA . VAL A 1 233 ? 0.966 -6.712 -6.624 1.00 97.75 233 VAL A CA 1
ATOM 1803 C C . VAL A 1 233 ? -0.478 -6.922 -6.188 1.00 97.75 233 VAL A C 1
ATOM 1805 O O . VAL A 1 233 ? -0.870 -6.466 -5.112 1.00 97.75 233 VAL A O 1
ATOM 1808 N N . LYS A 1 234 ? -1.251 -7.633 -7.010 1.00 97.81 234 LYS A N 1
ATOM 1809 C CA . LYS A 1 234 ? -2.584 -8.134 -6.663 1.00 97.81 234 LYS A CA 1
ATOM 1810 C C . LYS A 1 234 ? -2.527 -9.649 -6.488 1.00 97.81 234 LYS A C 1
ATOM 1812 O O . LYS A 1 234 ? -2.038 -10.347 -7.373 1.00 97.81 234 LYS A O 1
ATOM 1817 N N . ALA A 1 235 ? -2.989 -10.152 -5.349 1.00 94.38 235 ALA A N 1
ATOM 1818 C CA . ALA A 1 235 ? -3.225 -11.577 -5.136 1.00 94.38 235 ALA A CA 1
ATOM 1819 C C . ALA A 1 235 ? -4.606 -11.937 -5.688 1.00 94.38 235 ALA A C 1
ATOM 1821 O O . ALA A 1 235 ? -5.568 -11.218 -5.408 1.00 94.38 235 ALA A O 1
ATOM 1822 N N . TYR A 1 236 ? -4.710 -13.027 -6.443 1.00 94.62 236 TYR A N 1
ATOM 1823 C CA . TYR A 1 236 ? -5.978 -13.500 -6.991 1.00 94.62 236 TYR A CA 1
ATOM 1824 C C . TYR A 1 236 ? -6.226 -14.967 -6.644 1.00 94.62 236 TYR A C 1
ATOM 1826 O O . TYR A 1 236 ? -5.287 -15.732 -6.406 1.00 94.62 236 TYR A O 1
ATOM 1834 N N . LYS A 1 237 ? -7.501 -15.336 -6.646 1.00 94.12 237 LYS A N 1
ATOM 1835 C CA . LYS A 1 237 ? -8.006 -16.707 -6.651 1.00 94.12 237 LYS A CA 1
ATOM 1836 C C . LYS A 1 237 ? -8.806 -16.914 -7.936 1.00 94.12 237 LYS A C 1
ATOM 1838 O O . LYS A 1 237 ? -9.362 -15.954 -8.468 1.00 94.12 237 LYS A O 1
ATOM 1843 N N . MET A 1 238 ? -8.833 -18.131 -8.445 1.00 89.25 238 MET A N 1
ATOM 1844 C CA . MET A 1 238 ? -9.731 -18.541 -9.509 1.00 89.25 238 MET A CA 1
ATOM 1845 C C . MET A 1 238 ? -11.056 -18.987 -8.887 1.00 89.25 238 MET A C 1
ATOM 1847 O O . MET A 1 238 ? -11.087 -19.871 -8.034 1.00 89.25 238 MET A O 1
ATOM 1851 N N . VAL A 1 239 ? -12.149 -18.366 -9.315 1.00 88.81 239 VAL A N 1
ATOM 1852 C CA . VAL A 1 239 ? -13.521 -18.754 -8.973 1.00 88.81 239 VAL A CA 1
ATOM 1853 C C . VAL A 1 239 ? -14.265 -18.890 -10.296 1.00 88.81 239 VAL A C 1
ATOM 1855 O O . VAL A 1 239 ? -14.292 -17.945 -11.083 1.00 88.81 239 VAL A O 1
ATOM 1858 N N . ASN A 1 240 ? -14.780 -20.085 -10.595 1.00 86.38 240 ASN A N 1
ATOM 1859 C CA . ASN A 1 240 ? -15.498 -20.389 -11.843 1.00 86.38 240 ASN A CA 1
ATOM 1860 C C . ASN A 1 240 ? -14.736 -19.954 -13.113 1.00 86.38 240 ASN A C 1
ATOM 1862 O O . ASN A 1 240 ? -15.280 -19.311 -14.008 1.00 86.38 240 ASN A O 1
ATOM 1866 N N . GLY A 1 241 ? -13.426 -20.225 -13.161 1.00 82.50 241 GLY A N 1
ATOM 1867 C CA . GLY A 1 241 ? -12.572 -19.859 -14.299 1.00 82.50 241 GLY A CA 1
ATOM 1868 C C . GLY A 1 241 ? -12.238 -18.363 -14.424 1.00 82.50 241 GLY A C 1
ATOM 1869 O O . GLY A 1 241 ? -11.477 -17.989 -15.318 1.00 82.50 241 GLY A O 1
ATOM 1870 N N . LYS A 1 242 ? -12.718 -17.503 -13.514 1.00 89.31 242 LYS A N 1
ATOM 1871 C CA . LYS A 1 242 ? -12.435 -16.057 -13.482 1.00 89.31 242 LYS A CA 1
ATOM 1872 C C . LYS A 1 242 ? -11.540 -15.685 -12.296 1.00 89.31 242 LYS A C 1
ATOM 1874 O O . LYS A 1 242 ? -11.563 -16.331 -11.253 1.00 89.31 242 LYS A O 1
ATOM 1879 N N . LYS A 1 243 ? -10.727 -14.634 -12.454 1.00 87.88 243 LYS A N 1
ATOM 1880 C CA . LYS A 1 243 ? -9.879 -14.107 -11.371 1.00 87.88 243 LYS A CA 1
ATOM 1881 C C . LYS A 1 243 ? -10.703 -13.219 -10.441 1.00 87.88 243 LYS A C 1
ATOM 1883 O O . LYS A 1 243 ? -11.188 -12.181 -10.881 1.00 87.88 243 LYS A O 1
ATOM 1888 N N . THR A 1 244 ? -10.726 -13.565 -9.161 1.00 92.00 244 THR A N 1
ATOM 1889 C CA . THR A 1 244 ? -11.225 -12.718 -8.071 1.00 92.00 244 THR A CA 1
ATOM 1890 C C . THR A 1 244 ? -10.040 -12.233 -7.241 1.00 92.00 244 THR A C 1
ATOM 1892 O O . THR A 1 244 ? -9.194 -13.029 -6.821 1.00 92.00 244 THR A O 1
ATOM 1895 N N . TYR A 1 245 ? -9.930 -10.923 -7.007 1.00 91.25 245 TYR A N 1
ATOM 1896 C CA . TYR A 1 245 ? -8.789 -10.353 -6.284 1.00 91.25 245 TYR A CA 1
ATOM 1897 C C . TYR A 1 245 ? -8.998 -10.374 -4.769 1.00 91.25 245 TYR A C 1
ATOM 1899 O O . TYR A 1 245 ? -9.913 -9.756 -4.241 1.00 91.25 245 TYR A O 1
ATOM 1907 N N . LEU A 1 246 ? -8.082 -11.028 -4.054 1.00 85.94 246 LEU A N 1
ATOM 1908 C CA . LEU A 1 246 ? -8.142 -11.170 -2.597 1.00 85.94 246 LEU A CA 1
ATOM 1909 C C . LEU A 1 246 ? -7.560 -9.957 -1.865 1.00 85.94 246 LEU A C 1
ATOM 1911 O O . LEU A 1 246 ? -8.038 -9.542 -0.808 1.00 85.94 246 LEU A O 1
ATOM 1915 N N . LYS A 1 247 ? -6.446 -9.421 -2.377 1.00 87.44 247 LYS A N 1
ATOM 1916 C CA . LYS A 1 247 ? -5.722 -8.317 -1.740 1.00 87.44 247 LYS A CA 1
ATOM 1917 C C . LYS A 1 247 ? -4.826 -7.602 -2.741 1.00 87.44 247 LYS A C 1
ATOM 1919 O O . LYS A 1 247 ? -4.227 -8.231 -3.611 1.00 87.44 247 LYS A O 1
ATOM 1924 N N . GLN A 1 248 ? -4.660 -6.300 -2.542 1.00 91.69 248 GLN A N 1
ATOM 1925 C CA . GLN A 1 248 ? -3.626 -5.504 -3.193 1.00 91.69 248 GLN A CA 1
ATOM 1926 C C . GLN A 1 248 ? -2.554 -5.104 -2.175 1.00 91.69 248 GLN A C 1
ATOM 1928 O O . GLN A 1 248 ? -2.857 -4.793 -1.020 1.00 91.69 248 GLN A O 1
ATOM 1933 N N . SER A 1 249 ? -1.292 -5.108 -2.601 1.00 90.00 249 SER A N 1
ATOM 1934 C CA . SER A 1 249 ? -0.189 -4.589 -1.799 1.00 90.00 249 SER A CA 1
ATOM 1935 C C . SER A 1 249 ? -0.194 -3.060 -1.721 1.00 90.00 249 SER A C 1
ATOM 1937 O O . SER A 1 249 ? -0.861 -2.372 -2.491 1.00 90.00 249 SER A O 1
ATOM 1939 N N . ASN A 1 250 ? 0.653 -2.499 -0.858 1.00 86.62 250 ASN A N 1
ATOM 1940 C CA . ASN A 1 250 ? 1.086 -1.113 -1.037 1.00 86.62 250 ASN A CA 1
ATOM 1941 C C . ASN A 1 250 ? 1.788 -0.924 -2.395 1.00 86.62 250 ASN A C 1
ATOM 1943 O O . ASN A 1 250 ? 2.416 -1.854 -2.914 1.00 86.62 250 ASN A O 1
ATOM 1947 N N . SER A 1 251 ? 1.737 0.302 -2.913 1.00 89.88 251 SER A N 1
ATOM 1948 C CA . SER A 1 251 ? 2.594 0.745 -4.013 1.00 89.88 251 SER A CA 1
ATOM 1949 C C . SER A 1 251 ? 3.988 1.075 -3.483 1.00 89.88 251 SER A C 1
ATOM 1951 O O . SER A 1 251 ? 4.120 1.678 -2.415 1.00 89.88 251 SER A O 1
ATOM 1953 N N . ILE A 1 252 ? 5.027 0.672 -4.212 1.00 95.25 252 ILE A N 1
ATOM 1954 C CA . ILE A 1 252 ? 6.421 1.023 -3.906 1.00 95.25 252 ILE A CA 1
ATOM 1955 C C . ILE A 1 252 ? 7.046 1.795 -5.055 1.00 95.25 252 ILE A C 1
ATOM 1957 O O . ILE A 1 252 ? 6.662 1.600 -6.203 1.00 95.25 252 ILE A O 1
ATOM 1961 N N . HIS A 1 253 ? 8.031 2.628 -4.741 1.00 96.56 253 HIS A N 1
ATOM 1962 C CA . HIS A 1 253 ? 8.892 3.342 -5.676 1.00 96.56 253 HIS A CA 1
ATOM 1963 C C . HIS A 1 253 ? 10.341 2.941 -5.390 1.00 96.56 253 HIS A C 1
ATOM 1965 O O . HIS A 1 253 ? 10.769 2.929 -4.235 1.00 96.56 253 HIS A O 1
ATOM 1971 N N . ILE A 1 254 ? 11.097 2.575 -6.421 1.00 97.88 254 ILE A N 1
ATOM 1972 C CA . ILE A 1 254 ? 12.455 2.053 -6.257 1.00 97.88 254 ILE A CA 1
ATOM 1973 C C . ILE A 1 254 ? 13.374 2.523 -7.385 1.00 97.88 254 ILE A C 1
ATOM 1975 O O . ILE A 1 254 ? 12.993 2.497 -8.556 1.00 97.88 254 ILE A O 1
ATOM 1979 N N . ALA A 1 255 ? 14.582 2.956 -7.024 1.00 97.62 255 ALA A N 1
ATOM 1980 C CA . ALA A 1 255 ? 15.618 3.383 -7.959 1.00 97.62 255 ALA A CA 1
ATOM 1981 C C . ALA A 1 255 ? 16.509 2.203 -8.375 1.00 97.62 255 ALA A C 1
ATOM 1983 O O . ALA A 1 255 ? 16.970 1.452 -7.513 1.00 97.62 255 ALA A O 1
ATOM 1984 N N . THR A 1 256 ? 16.785 2.043 -9.668 1.00 98.19 256 THR A N 1
ATOM 1985 C CA . THR A 1 256 ? 17.868 1.186 -10.160 1.00 98.19 256 THR A CA 1
ATOM 1986 C C . THR A 1 256 ? 19.220 1.865 -9.950 1.00 98.19 256 THR A C 1
ATOM 1988 O O . THR A 1 256 ? 19.340 3.090 -9.981 1.00 98.19 256 THR A O 1
ATOM 1991 N N . ALA A 1 257 ? 20.252 1.060 -9.698 1.00 94.62 257 ALA A N 1
ATOM 1992 C CA . ALA A 1 257 ? 21.598 1.561 -9.435 1.00 94.62 257 ALA A CA 1
ATOM 1993 C C . ALA A 1 257 ? 22.219 2.240 -10.674 1.00 94.62 257 ALA A C 1
ATOM 1995 O O . ALA A 1 257 ? 21.777 2.038 -11.808 1.00 94.62 257 ALA A O 1
ATOM 1996 N N . GLY A 1 258 ? 23.274 3.024 -10.440 1.00 92.44 258 GLY A N 1
ATOM 1997 C CA . GLY A 1 258 ? 24.009 3.763 -11.474 1.00 92.44 258 GLY A CA 1
ATOM 1998 C C . GLY A 1 258 ? 23.615 5.236 -11.617 1.00 92.44 258 GLY A C 1
ATOM 1999 O O . GLY A 1 258 ? 24.213 5.926 -12.425 1.00 92.44 258 GLY A O 1
ATOM 2000 N N . GLY A 1 259 ? 22.636 5.722 -10.845 1.00 92.19 259 GLY A N 1
ATOM 2001 C CA . GLY A 1 259 ? 22.278 7.145 -10.780 1.00 92.19 259 GLY A CA 1
ATOM 2002 C C . GLY A 1 259 ? 22.659 7.807 -9.453 1.00 92.19 259 GLY A C 1
ATOM 2003 O O . GLY A 1 259 ? 23.310 7.191 -8.600 1.00 92.19 259 GLY A O 1
ATOM 2004 N N . SER A 1 260 ? 22.188 9.043 -9.271 1.00 94.06 260 SER A N 1
ATOM 2005 C CA . SER A 1 260 ? 22.332 9.844 -8.044 1.00 94.06 260 SER A CA 1
ATOM 2006 C C . SER A 1 260 ? 21.405 9.411 -6.903 1.00 94.06 260 SER A C 1
ATOM 2008 O O . SER A 1 260 ? 21.633 9.774 -5.755 1.00 94.06 260 SER A O 1
ATOM 2010 N N . ASN A 1 261 ? 20.379 8.607 -7.196 1.00 95.12 261 ASN A N 1
ATOM 2011 C CA . ASN A 1 261 ? 19.412 8.154 -6.200 1.00 95.12 261 ASN A CA 1
ATOM 2012 C C . ASN A 1 261 ? 19.829 6.840 -5.514 1.00 95.12 261 ASN A C 1
ATOM 2014 O O . ASN A 1 261 ? 20.385 5.932 -6.138 1.00 95.12 261 ASN A O 1
ATOM 2018 N N . THR A 1 262 ? 19.464 6.711 -4.240 1.00 96.88 262 THR A N 1
ATOM 2019 C CA . THR A 1 262 ? 19.599 5.517 -3.399 1.00 96.88 262 THR A CA 1
ATOM 2020 C C . THR A 1 262 ? 18.233 4.971 -2.983 1.00 96.88 262 THR A C 1
ATOM 2022 O O . THR A 1 262 ? 17.179 5.550 -3.252 1.00 96.88 262 THR A O 1
ATOM 2025 N N . ASN A 1 263 ? 18.241 3.828 -2.301 1.00 97.44 263 ASN A N 1
ATOM 2026 C CA . ASN A 1 263 ? 17.047 3.237 -1.703 1.00 97.44 263 ASN A CA 1
ATOM 2027 C C . ASN A 1 263 ? 17.247 3.030 -0.200 1.00 97.44 263 ASN A C 1
ATOM 2029 O O . ASN A 1 263 ? 18.375 2.954 0.285 1.00 97.44 263 ASN A O 1
ATOM 2033 N N . ALA A 1 264 ? 16.153 2.844 0.538 1.00 96.94 264 ALA A N 1
ATOM 2034 C CA . ALA A 1 264 ? 16.239 2.465 1.942 1.00 96.94 264 ALA A CA 1
ATOM 2035 C C . ALA A 1 264 ? 16.792 1.036 2.099 1.00 96.94 264 ALA A C 1
ATOM 2037 O O . ALA A 1 264 ? 16.277 0.085 1.501 1.00 96.94 264 ALA A O 1
ATOM 2038 N N . LYS A 1 265 ? 17.800 0.880 2.963 1.00 94.69 265 LYS A N 1
ATOM 2039 C CA . LYS A 1 265 ? 18.288 -0.406 3.482 1.00 94.69 265 LYS A CA 1
ATOM 2040 C C . LYS A 1 265 ? 17.343 -0.924 4.565 1.00 94.69 265 LYS A C 1
ATOM 2042 O O . LYS A 1 265 ? 16.905 -2.075 4.519 1.00 94.69 265 LYS A O 1
ATOM 2047 N N . LYS A 1 266 ? 16.986 -0.056 5.516 1.00 93.56 266 LYS A N 1
ATOM 2048 C CA . LYS A 1 266 ? 16.037 -0.336 6.605 1.00 93.56 266 LYS A CA 1
ATOM 2049 C C . LYS A 1 266 ? 15.342 0.940 7.088 1.00 93.56 266 LYS A C 1
ATOM 2051 O O . LYS A 1 266 ? 15.826 2.042 6.851 1.00 93.56 266 LYS A O 1
ATOM 2056 N N . VAL A 1 267 ? 14.223 0.755 7.786 1.00 94.44 267 VAL A N 1
ATOM 2057 C CA . VAL A 1 267 ? 13.530 1.797 8.555 1.00 94.44 267 VAL A CA 1
ATOM 2058 C C . VAL A 1 267 ? 13.728 1.490 10.035 1.00 94.44 267 VAL A C 1
ATOM 2060 O O . VAL A 1 267 ? 13.553 0.341 10.454 1.00 94.44 267 VAL A O 1
ATOM 2063 N N . THR A 1 268 ? 14.098 2.497 10.816 1.00 95.19 268 THR A N 1
ATOM 2064 C CA . THR A 1 268 ? 14.238 2.413 12.272 1.00 95.19 268 THR A CA 1
ATOM 2065 C C . THR A 1 268 ? 13.214 3.316 12.950 1.00 95.19 268 THR A C 1
ATOM 2067 O O . THR A 1 268 ? 12.682 4.237 12.338 1.00 95.19 268 THR A O 1
ATOM 2070 N N . VAL A 1 269 ? 12.902 3.001 14.202 1.00 96.75 269 VAL A N 1
ATOM 2071 C CA . VAL A 1 269 ? 12.006 3.743 15.101 1.00 96.75 269 VAL A CA 1
ATOM 2072 C C . VAL A 1 269 ? 12.609 3.656 16.499 1.00 96.75 269 VAL A C 1
ATOM 2074 O O . VAL A 1 269 ? 13.333 2.695 16.769 1.00 96.75 269 VAL A O 1
ATOM 2077 N N . GLU A 1 270 ? 12.286 4.597 17.380 1.00 94.12 270 GLU A N 1
ATOM 2078 C CA . GLU A 1 270 ? 12.745 4.553 18.779 1.00 94.12 270 GLU A CA 1
ATOM 2079 C C . GLU A 1 270 ? 12.197 3.342 19.534 1.00 94.12 270 GLU A C 1
ATOM 2081 O O . GLU A 1 270 ? 12.903 2.690 20.295 1.00 94.12 270 GLU A O 1
ATOM 2086 N N . SER A 1 271 ? 10.923 3.016 19.318 1.00 92.94 271 SER A N 1
ATOM 2087 C CA . SER A 1 271 ? 10.265 1.907 20.004 1.00 92.94 271 SER A CA 1
ATOM 2088 C C . SER A 1 271 ? 9.328 1.171 19.060 1.00 92.94 271 SER A C 1
ATOM 2090 O O . SER A 1 271 ? 8.545 1.771 18.326 1.00 92.94 271 SER A O 1
ATOM 2092 N N . SER A 1 272 ? 9.416 -0.160 19.069 1.00 92.81 272 SER A N 1
ATOM 2093 C CA . SER A 1 272 ? 8.563 -1.030 18.246 1.00 92.81 272 SER A CA 1
ATOM 2094 C C . SER A 1 272 ? 7.287 -1.492 18.958 1.00 92.81 272 SER A C 1
ATOM 2096 O O . SER A 1 272 ? 6.430 -2.116 18.334 1.00 92.81 272 SER A O 1
ATOM 2098 N N . SER A 1 273 ? 7.133 -1.140 20.235 1.00 96.81 273 SER A N 1
ATOM 2099 C CA . SER A 1 273 ? 5.929 -1.337 21.037 1.00 96.81 273 SER A CA 1
ATOM 2100 C C . SER A 1 273 ? 5.725 -0.104 21.910 1.00 96.81 273 SER A C 1
ATOM 2102 O O . SER A 1 273 ? 6.662 0.329 22.577 1.00 96.81 273 SER A O 1
ATOM 2104 N N . ILE A 1 274 ? 4.535 0.488 21.870 1.00 97.56 274 ILE A N 1
ATOM 2105 C CA . ILE A 1 274 ? 4.196 1.712 22.599 1.00 97.56 274 ILE A CA 1
ATOM 2106 C C . ILE A 1 274 ? 2.854 1.492 23.288 1.00 97.56 274 ILE A C 1
ATOM 2108 O O . ILE A 1 274 ? 1.891 1.057 22.656 1.00 97.56 274 ILE A O 1
ATOM 2112 N N . THR A 1 275 ? 2.786 1.829 24.574 1.00 98.06 275 THR A N 1
ATOM 2113 C CA . THR A 1 275 ? 1.531 1.863 25.328 1.00 98.06 275 THR A CA 1
ATOM 2114 C C . THR A 1 275 ? 1.152 3.309 25.621 1.00 98.06 275 THR A C 1
ATOM 2116 O O . THR A 1 275 ? 1.983 4.071 26.106 1.00 98.06 275 THR A O 1
ATOM 2119 N N . LEU A 1 276 ? -0.090 3.694 25.327 1.00 96.81 276 LEU A N 1
ATOM 2120 C CA . LEU A 1 276 ? -0.610 5.047 25.540 1.00 96.81 276 LEU A CA 1
ATOM 2121 C C . LEU A 1 276 ? -1.946 4.992 26.282 1.00 96.81 276 LEU A C 1
ATOM 2123 O O . LEU A 1 276 ? -2.746 4.089 26.059 1.00 96.81 276 LEU A O 1
ATOM 2127 N N . LYS A 1 277 ? -2.219 5.996 27.118 1.00 97.81 277 LYS A N 1
ATOM 2128 C CA . LYS A 1 277 ? -3.586 6.269 27.587 1.00 97.81 277 LYS A CA 1
ATOM 2129 C C . LYS A 1 277 ? -4.387 6.923 26.456 1.00 97.81 277 LYS A C 1
ATOM 2131 O O . LYS A 1 277 ? -3.810 7.652 25.639 1.00 97.81 277 LYS A O 1
ATOM 2136 N N . LYS A 1 278 ? -5.705 6.698 26.410 1.00 96.38 278 LYS A N 1
ATOM 2137 C CA . LYS A 1 278 ? -6.611 7.366 25.453 1.00 96.38 278 LYS A CA 1
ATOM 2138 C C . LYS A 1 278 ? -6.359 8.885 25.407 1.00 96.38 278 LYS A C 1
ATOM 2140 O O . LYS A 1 278 ? -6.144 9.526 26.430 1.00 96.38 278 LYS A O 1
ATOM 2145 N N . GLY A 1 279 ? -6.345 9.455 24.203 1.00 90.62 279 GLY A N 1
ATOM 2146 C CA . GLY A 1 279 ? -6.105 10.878 23.946 1.00 90.62 279 GLY A CA 1
ATOM 2147 C C . GLY A 1 279 ? -4.630 11.285 23.855 1.00 90.62 279 GLY A C 1
ATOM 2148 O O . GLY A 1 279 ? -4.332 12.298 23.222 1.00 90.62 279 GLY A O 1
ATOM 2149 N N . LYS A 1 280 ? -3.695 10.503 24.415 1.00 98.19 280 LYS A N 1
ATOM 2150 C CA . LYS A 1 280 ? -2.261 10.828 24.376 1.00 98.19 280 LYS A CA 1
ATOM 2151 C C . LYS A 1 280 ? -1.645 10.577 23.001 1.00 98.19 280 LYS A C 1
ATOM 2153 O O . LYS A 1 280 ? -2.125 9.763 22.206 1.00 98.19 280 LYS A O 1
ATOM 2158 N N . THR A 1 281 ? -0.549 11.285 22.742 1.00 95.25 281 THR A N 1
ATOM 2159 C CA . THR A 1 281 ? 0.192 11.230 21.482 1.00 95.25 281 THR A CA 1
ATOM 2160 C C . THR A 1 281 ? 1.656 10.868 21.694 1.00 95.25 281 THR A C 1
ATOM 2162 O O . THR A 1 281 ? 2.238 11.226 22.714 1.00 95.25 281 THR A O 1
ATOM 2165 N N . LYS A 1 282 ? 2.273 10.210 20.709 1.00 96.25 282 LYS A N 1
ATOM 2166 C CA . LYS A 1 282 ? 3.715 9.915 20.695 1.00 96.25 282 LYS A CA 1
ATOM 2167 C C . LYS A 1 282 ? 4.228 9.907 19.258 1.00 96.25 282 LYS A C 1
ATOM 2169 O O . LYS A 1 282 ? 3.619 9.274 18.397 1.00 96.25 282 LYS A O 1
ATOM 2174 N N . ASN A 1 283 ? 5.330 10.605 18.987 1.00 96.50 283 ASN A N 1
ATOM 2175 C CA . ASN A 1 283 ? 6.013 10.491 17.699 1.00 96.50 283 ASN A CA 1
ATOM 2176 C C . ASN A 1 283 ? 6.862 9.212 17.662 1.00 96.50 283 ASN A C 1
ATOM 2178 O O . ASN A 1 283 ? 7.457 8.829 18.667 1.00 96.50 283 ASN A O 1
ATOM 2182 N N . LEU A 1 284 ? 6.877 8.535 16.512 1.00 92.44 284 LEU A N 1
ATOM 2183 C CA . LEU A 1 284 ? 7.666 7.319 16.293 1.00 92.44 284 LEU A CA 1
ATOM 2184 C C . LEU A 1 284 ? 9.156 7.595 16.037 1.00 92.44 284 LEU A C 1
ATOM 2186 O O . LEU A 1 284 ? 9.948 6.650 16.057 1.00 92.44 284 LEU A O 1
ATOM 2190 N N . ASN A 1 285 ? 9.508 8.854 15.742 1.00 92.94 285 ASN A N 1
ATOM 2191 C CA . ASN A 1 285 ? 10.856 9.341 15.444 1.00 92.94 285 ASN A CA 1
ATOM 2192 C C . ASN A 1 285 ? 11.579 8.428 14.449 1.00 92.94 285 ASN A C 1
ATOM 2194 O O . ASN A 1 285 ? 12.716 7.991 14.634 1.00 92.94 285 ASN A O 1
ATOM 2198 N N . ALA A 1 286 ? 10.848 8.074 13.391 1.00 94.62 286 ALA A N 1
ATOM 2199 C CA . ALA A 1 286 ? 11.301 7.094 12.430 1.00 94.62 286 ALA A CA 1
ATOM 2200 C C . ALA A 1 286 ? 12.400 7.661 11.530 1.00 94.62 286 ALA A C 1
ATOM 2202 O O . ALA A 1 286 ? 12.290 8.778 11.028 1.00 94.62 286 ALA A O 1
ATOM 2203 N N . LYS A 1 287 ? 13.431 6.854 11.276 1.00 95.44 287 LYS A N 1
ATOM 2204 C CA . LYS A 1 287 ? 14.565 7.216 10.421 1.00 95.44 287 LYS A CA 1
ATOM 2205 C C . LYS A 1 287 ? 14.745 6.188 9.310 1.00 95.44 287 LYS A C 1
ATOM 2207 O O . LYS A 1 287 ? 14.396 5.012 9.451 1.00 95.44 287 LYS A O 1
ATOM 2212 N N . ILE A 1 288 ? 15.300 6.637 8.190 1.00 96.31 288 ILE A N 1
ATOM 2213 C CA . ILE A 1 288 ? 15.711 5.763 7.091 1.00 96.31 288 ILE A CA 1
ATOM 2214 C C . ILE A 1 288 ? 17.218 5.593 7.164 1.00 96.31 288 ILE A C 1
ATOM 2216 O O . ILE A 1 288 ? 17.952 6.569 7.245 1.00 96.31 288 ILE A O 1
ATOM 2220 N N . VAL A 1 289 ? 17.671 4.346 7.078 1.00 96.00 289 VAL A N 1
ATOM 2221 C CA . VAL A 1 289 ? 19.069 4.044 6.773 1.00 96.00 289 VAL A CA 1
ATOM 2222 C C . VAL A 1 289 ? 19.138 3.718 5.290 1.00 96.00 289 VAL A C 1
ATOM 2224 O O . VAL A 1 289 ? 18.517 2.746 4.848 1.00 96.00 289 VAL A O 1
ATOM 2227 N N . SER A 1 290 ? 19.854 4.537 4.526 1.00 94.94 290 SER A N 1
ATOM 2228 C CA . SER A 1 290 ? 20.048 4.355 3.086 1.00 94.94 290 SER A CA 1
ATOM 2229 C C . SER A 1 290 ? 21.006 3.199 2.785 1.00 94.94 290 SER A C 1
ATOM 2231 O O . SER A 1 290 ? 21.807 2.796 3.626 1.00 94.94 290 SER A O 1
ATOM 2233 N N . VAL A 1 291 ? 20.901 2.620 1.587 1.00 95.94 291 VAL A N 1
ATOM 2234 C CA . VAL A 1 291 ? 21.874 1.626 1.094 1.00 95.94 291 VAL A CA 1
ATOM 2235 C C . VAL A 1 291 ? 23.235 2.279 0.845 1.00 95.94 291 VAL A C 1
ATOM 2237 O O . VAL A 1 291 ? 24.252 1.700 1.198 1.00 95.94 291 VAL A O 1
ATOM 2240 N N . ASN A 1 292 ? 23.226 3.480 0.274 1.00 94.56 292 ASN A N 1
ATOM 2241 C CA . ASN A 1 292 ? 24.375 4.369 0.120 1.00 94.56 292 ASN A CA 1
ATOM 2242 C C . ASN A 1 292 ? 23.975 5.728 0.723 1.00 94.56 292 ASN A C 1
ATOM 2244 O O . ASN A 1 292 ? 22.912 6.233 0.355 1.00 94.56 292 ASN A O 1
ATOM 2248 N N . SER A 1 293 ? 24.763 6.241 1.673 1.00 93.69 293 SER A N 1
ATOM 2249 C CA . SER A 1 293 ? 24.510 7.474 2.438 1.00 93.69 293 SER A CA 1
ATOM 2250 C C . SER A 1 293 ? 24.940 8.762 1.736 1.00 93.69 293 SER A C 1
ATOM 2252 O O . SER A 1 293 ? 24.466 9.820 2.121 1.00 93.69 293 SER A O 1
ATOM 2254 N N . GLU A 1 294 ? 25.786 8.678 0.712 1.00 95.56 294 GLU A N 1
ATOM 2255 C CA . GLU A 1 294 ? 26.246 9.817 -0.102 1.00 95.56 294 GLU A CA 1
ATOM 2256 C C . GLU A 1 294 ? 25.225 10.203 -1.183 1.00 95.56 294 GLU A C 1
ATOM 2258 O O . GLU A 1 294 ? 25.392 11.175 -1.912 1.00 95.56 294 GLU A O 1
ATOM 2263 N N . LYS A 1 295 ? 24.176 9.391 -1.334 1.00 94.62 295 LYS A N 1
ATOM 2264 C CA . LYS A 1 295 ? 23.159 9.516 -2.373 1.00 94.62 295 LYS A CA 1
ATOM 2265 C C . LYS A 1 295 ? 21.798 9.827 -1.781 1.00 94.62 295 LYS A C 1
ATOM 2267 O O . LYS A 1 295 ? 21.419 9.308 -0.730 1.00 94.62 295 LYS A O 1
ATOM 2272 N N . GLU A 1 296 ? 21.014 10.581 -2.536 1.00 94.38 296 GLU A N 1
ATOM 2273 C CA . GLU A 1 296 ? 19.695 11.027 -2.108 1.00 94.38 296 GLU A CA 1
ATOM 2274 C C . GLU A 1 296 ? 18.619 9.955 -2.279 1.00 94.38 296 GLU A C 1
ATOM 2276 O O . GLU A 1 296 ? 18.645 9.128 -3.192 1.00 94.38 296 GLU A O 1
ATOM 2281 N N . LEU A 1 297 ? 17.628 9.963 -1.390 1.00 93.00 297 LEU A N 1
ATOM 2282 C CA . LEU A 1 297 ? 16.412 9.169 -1.579 1.00 93.00 297 LEU A CA 1
ATOM 2283 C C . LEU A 1 297 ? 15.530 9.811 -2.657 1.00 93.00 297 LEU A C 1
ATOM 2285 O O . LEU A 1 297 ? 15.555 11.022 -2.847 1.00 93.00 297 LEU A O 1
ATOM 2289 N N . LEU A 1 298 ? 14.689 9.000 -3.306 1.00 87.44 298 LEU A N 1
ATOM 2290 C CA . LEU A 1 298 ? 13.727 9.480 -4.305 1.00 87.44 298 LEU A CA 1
ATOM 2291 C C . LEU A 1 298 ? 12.903 10.669 -3.778 1.00 87.44 298 LEU A C 1
ATOM 2293 O O . LEU A 1 298 ? 12.229 10.546 -2.756 1.00 87.44 298 LEU A O 1
ATOM 2297 N N . SER A 1 299 ? 12.939 11.790 -4.501 1.00 87.44 299 SER A N 1
ATOM 2298 C CA . SER A 1 299 ? 12.300 13.055 -4.108 1.00 87.44 299 SER A CA 1
ATOM 2299 C C . SER A 1 299 ? 10.842 13.182 -4.555 1.00 87.44 299 SER A C 1
ATOM 2301 O O . SER A 1 299 ? 10.062 13.882 -3.919 1.00 87.44 299 SER A O 1
ATOM 2303 N N . HIS A 1 300 ? 10.436 12.470 -5.612 1.00 86.44 300 HIS A N 1
ATOM 2304 C CA . HIS A 1 300 ? 9.076 12.532 -6.169 1.00 86.44 300 HIS A CA 1
ATOM 2305 C C . HIS A 1 300 ? 8.026 11.760 -5.356 1.00 86.44 300 HIS A C 1
ATOM 2307 O O . HIS A 1 300 ? 6.894 11.576 -5.800 1.00 86.44 300 HIS A O 1
ATOM 2313 N N . ILE A 1 301 ? 8.412 11.234 -4.196 1.00 83.94 301 ILE A N 1
ATOM 2314 C CA . ILE A 1 301 ? 7.557 10.466 -3.300 1.00 83.94 301 ILE A CA 1
ATOM 2315 C C . ILE A 1 301 ? 7.953 10.760 -1.855 1.00 83.94 301 ILE A C 1
ATOM 2317 O O . ILE A 1 301 ? 9.118 11.020 -1.556 1.00 83.94 301 ILE A O 1
ATOM 2321 N N . ALA A 1 302 ? 6.991 10.681 -0.936 1.00 78.88 302 ALA A N 1
ATOM 2322 C CA . ALA A 1 302 ? 7.281 10.793 0.486 1.00 78.88 302 ALA A CA 1
ATOM 2323 C C . ALA A 1 302 ? 8.340 9.757 0.907 1.00 78.88 302 ALA A C 1
ATOM 2325 O O . ALA A 1 302 ? 8.187 8.555 0.666 1.00 78.88 302 ALA A O 1
ATOM 2326 N N . LYS A 1 303 ? 9.405 10.227 1.572 1.00 84.12 303 LYS A N 1
ATOM 2327 C CA . LYS A 1 303 ? 10.504 9.375 2.060 1.00 84.12 303 LYS A CA 1
ATOM 2328 C C . LYS A 1 303 ? 9.973 8.287 3.000 1.00 84.12 303 LYS A C 1
ATOM 2330 O O . LYS A 1 303 ? 10.345 7.121 2.858 1.00 84.12 303 LYS A O 1
ATOM 2335 N N . LEU A 1 304 ? 9.070 8.664 3.910 1.00 87.31 304 LEU A N 1
ATOM 2336 C CA . LEU A 1 304 ? 8.335 7.772 4.805 1.00 87.31 304 LEU A CA 1
ATOM 2337 C C . LEU A 1 304 ? 6.822 7.947 4.641 1.00 87.31 304 LEU A C 1
ATOM 2339 O O . LEU A 1 304 ? 6.322 9.057 4.492 1.00 87.31 304 LEU A O 1
ATOM 2343 N N . THR A 1 305 ? 6.097 6.837 4.733 1.00 84.62 305 THR A N 1
ATOM 2344 C CA . THR A 1 305 ? 4.632 6.786 4.817 1.00 84.62 305 THR A CA 1
ATOM 2345 C C . THR A 1 305 ? 4.209 5.979 6.039 1.00 84.62 305 THR A C 1
ATOM 2347 O O . THR A 1 305 ? 4.893 5.034 6.444 1.00 84.62 305 THR A O 1
ATOM 2350 N N . TYR A 1 306 ? 3.076 6.353 6.628 1.00 88.69 306 TYR A N 1
ATOM 2351 C CA . TYR A 1 306 ? 2.579 5.789 7.878 1.00 88.69 306 TYR A CA 1
ATOM 2352 C C . TYR A 1 306 ? 1.163 5.258 7.674 1.00 88.69 306 TYR A C 1
ATOM 2354 O O . TYR A 1 306 ? 0.314 5.943 7.109 1.00 88.69 306 TYR A O 1
ATOM 2362 N N . THR A 1 307 ? 0.896 4.034 8.122 1.00 82.69 307 THR A N 1
ATOM 2363 C CA . THR A 1 307 ? -0.428 3.411 7.980 1.00 82.69 307 THR A CA 1
ATOM 2364 C C . THR A 1 307 ? -0.811 2.701 9.264 1.00 82.69 307 THR A C 1
ATOM 2366 O O . THR A 1 307 ? -0.051 1.860 9.743 1.00 82.69 307 THR A O 1
ATOM 2369 N N . SER A 1 308 ? -1.990 3.012 9.802 1.00 84.50 308 SER A N 1
ATOM 2370 C CA . SER A 1 308 ? -2.580 2.246 10.899 1.00 84.50 308 SER A CA 1
ATOM 2371 C C . SER A 1 308 ? -3.382 1.069 10.358 1.00 84.50 308 SER A C 1
ATOM 2373 O O . SER A 1 308 ? -4.082 1.201 9.358 1.00 84.50 308 SER A O 1
ATOM 2375 N N . THR A 1 309 ? -3.279 -0.073 11.029 1.00 83.56 309 THR A N 1
ATOM 2376 C CA . THR A 1 309 ? -4.149 -1.240 10.788 1.00 83.56 309 THR A CA 1
ATOM 2377 C C . THR A 1 309 ? -5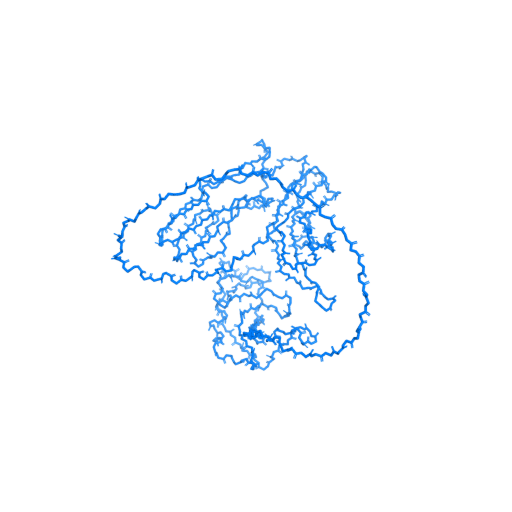.549 -1.053 11.348 1.00 83.56 309 THR A C 1
ATOM 2379 O O . THR A 1 309 ? -6.466 -1.707 10.871 1.00 83.56 309 THR A O 1
ATOM 2382 N N . ASP A 1 310 ? -5.707 -0.166 12.332 1.00 83.25 310 ASP A N 1
ATOM 2383 C CA . ASP A 1 310 ? -6.999 0.189 12.902 1.00 83.25 310 ASP A CA 1
ATOM 2384 C C . ASP A 1 310 ? -6.956 1.645 13.390 1.00 83.25 310 ASP A C 1
ATOM 2386 O O . ASP A 1 310 ? -6.385 1.975 14.438 1.00 83.25 310 ASP A O 1
ATOM 2390 N N . GLN A 1 311 ? -7.546 2.530 12.585 1.00 83.31 311 GLN A N 1
ATOM 2391 C CA . GLN A 1 311 ? -7.639 3.959 12.876 1.00 83.31 311 GLN A CA 1
ATOM 2392 C C . GLN A 1 311 ? -8.649 4.288 13.985 1.00 83.31 311 GLN A C 1
ATOM 2394 O O . GLN A 1 311 ? -8.589 5.397 14.520 1.00 83.31 311 GLN A O 1
ATOM 2399 N N . LYS A 1 312 ? -9.543 3.357 14.357 1.00 87.38 312 LYS A N 1
ATOM 2400 C CA . LYS A 1 312 ? -10.460 3.521 15.497 1.00 87.38 312 LYS A CA 1
ATOM 2401 C C . LYS A 1 312 ? -9.691 3.402 16.815 1.00 87.38 312 LYS A C 1
ATOM 2403 O O . LYS A 1 312 ? -9.956 4.159 17.744 1.00 87.38 312 LYS A O 1
ATOM 2408 N N . ILE A 1 313 ? -8.675 2.534 16.864 1.00 85.44 313 ILE A N 1
ATOM 2409 C CA . ILE A 1 313 ? -7.780 2.369 18.025 1.00 85.44 313 ILE A CA 1
ATOM 2410 C C . ILE A 1 313 ? -6.717 3.472 1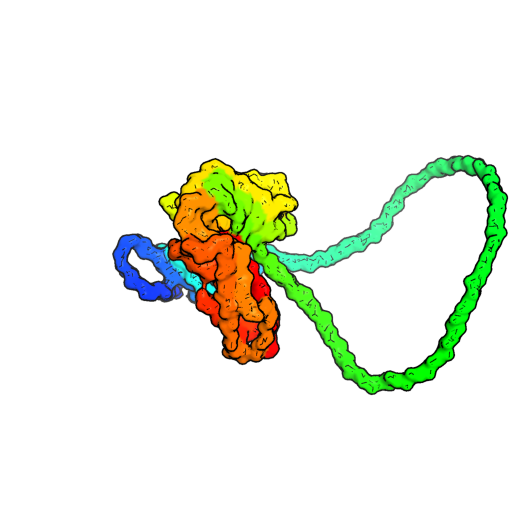8.075 1.00 85.44 313 ILE A C 1
ATOM 2412 O O . ILE A 1 313 ? -6.578 4.148 19.097 1.00 85.44 313 ILE A O 1
ATOM 2416 N N . ALA A 1 314 ? -5.975 3.688 16.983 1.00 87.00 314 ALA A N 1
ATOM 2417 C CA . ALA A 1 314 ? -4.975 4.755 16.911 1.00 87.00 314 ALA A CA 1
ATOM 2418 C C . ALA A 1 314 ? -4.761 5.274 15.483 1.00 87.00 314 ALA A C 1
ATOM 2420 O O . ALA A 1 314 ? -4.629 4.506 14.527 1.00 87.00 314 ALA A O 1
ATOM 2421 N N . THR A 1 315 ? -4.658 6.596 15.345 1.00 87.81 315 THR A N 1
ATOM 2422 C CA . THR A 1 315 ? -4.305 7.276 14.086 1.00 87.81 315 THR A CA 1
ATOM 2423 C C . THR A 1 315 ? -2.835 7.673 14.077 1.00 87.81 315 THR A C 1
ATOM 2425 O O . THR A 1 315 ? -2.229 7.823 15.134 1.00 87.81 315 THR A O 1
ATOM 2428 N N . VAL A 1 316 ? -2.266 7.902 12.894 1.00 87.75 316 VAL A N 1
ATOM 2429 C CA . VAL A 1 316 ? -0.893 8.392 12.724 1.00 87.75 316 VAL A CA 1
ATOM 2430 C C . VAL A 1 316 ? -0.852 9.471 11.646 1.00 87.75 316 VAL A C 1
ATOM 2432 O O . VAL A 1 316 ? -1.502 9.329 10.612 1.00 87.75 316 VAL A O 1
ATOM 2435 N N . THR A 1 317 ? -0.120 10.556 11.892 1.00 87.06 317 THR A N 1
ATOM 2436 C CA . THR A 1 317 ? 0.073 11.636 10.912 1.00 87.06 317 THR A CA 1
ATOM 2437 C C . THR A 1 317 ? 1.139 11.273 9.872 1.00 87.06 317 THR A C 1
ATOM 2439 O O . THR A 1 317 ? 1.927 10.345 10.057 1.00 87.06 317 THR A O 1
ATOM 2442 N N . ASN A 1 318 ? 1.234 12.054 8.792 1.00 78.31 318 ASN A N 1
ATOM 2443 C CA . ASN A 1 318 ? 2.312 11.934 7.799 1.00 78.31 318 ASN A CA 1
ATOM 2444 C C . ASN A 1 318 ? 3.721 12.230 8.364 1.00 78.31 318 ASN A C 1
ATOM 2446 O O . ASN A 1 318 ? 4.708 11.849 7.742 1.00 78.31 318 ASN A O 1
ATOM 2450 N N . LYS A 1 319 ? 3.817 12.861 9.543 1.00 81.25 319 LYS A N 1
ATOM 2451 C CA . LYS A 1 319 ? 5.064 13.108 10.293 1.00 81.25 319 LYS A CA 1
ATOM 2452 C C . LYS A 1 319 ? 5.347 12.045 11.367 1.00 81.25 319 LYS A C 1
ATOM 2454 O O . LYS A 1 319 ? 6.272 12.199 12.158 1.00 81.25 319 LYS A O 1
ATOM 2459 N N . GLY A 1 320 ? 4.538 10.985 11.439 1.00 82.31 320 GLY A N 1
ATOM 2460 C CA . GLY A 1 320 ? 4.746 9.877 12.373 1.00 82.31 320 GLY A CA 1
ATOM 2461 C C . GLY A 1 320 ? 4.269 10.117 13.806 1.00 82.31 320 GLY A C 1
ATOM 2462 O O . GLY A 1 320 ? 4.644 9.349 14.691 1.00 82.31 320 GLY A O 1
ATOM 2463 N N . THR A 1 321 ? 3.432 11.129 14.056 1.00 91.69 321 THR A N 1
ATOM 2464 C CA . THR A 1 321 ? 2.801 11.326 15.371 1.00 91.69 321 THR A CA 1
ATOM 2465 C C . THR A 1 321 ? 1.577 10.427 15.499 1.00 91.69 321 THR A C 1
ATOM 2467 O O . THR A 1 321 ? 0.598 10.601 14.774 1.00 91.69 321 THR A O 1
ATOM 2470 N N . VAL A 1 322 ? 1.626 9.466 16.422 1.00 94.25 322 VAL A N 1
ATOM 2471 C CA . VAL A 1 322 ? 0.512 8.575 16.770 1.00 94.25 322 VAL A CA 1
ATOM 2472 C C . VAL A 1 322 ? -0.394 9.260 17.790 1.00 94.25 322 VAL A C 1
ATOM 2474 O O . VAL A 1 322 ? 0.115 9.852 18.738 1.00 94.25 322 VAL A O 1
ATOM 2477 N N . LYS A 1 323 ? -1.718 9.147 17.630 1.00 93.94 323 LYS A N 1
ATOM 2478 C CA . LYS A 1 323 ? -2.737 9.568 18.610 1.00 93.94 323 LYS A CA 1
ATOM 2479 C C . LYS A 1 323 ? -3.585 8.367 19.026 1.00 93.94 323 LYS A C 1
ATOM 2481 O O . LYS A 1 323 ? -4.192 7.720 18.171 1.00 93.94 323 LYS A O 1
ATOM 2486 N N . ALA A 1 324 ? -3.635 8.089 20.327 1.00 96.88 324 ALA A N 1
ATOM 2487 C CA . ALA A 1 324 ? -4.454 7.032 20.912 1.00 96.88 324 ALA A CA 1
ATOM 2488 C C . ALA A 1 324 ? -5.930 7.455 20.969 1.00 96.88 324 ALA A C 1
ATOM 2490 O O . ALA A 1 324 ? -6.251 8.489 21.556 1.00 96.88 324 ALA A O 1
ATOM 2491 N N . LYS A 1 325 ? -6.833 6.672 20.370 1.00 87.62 325 LYS A N 1
ATOM 2492 C CA . LYS A 1 325 ? -8.262 7.010 20.249 1.00 87.62 325 LYS A CA 1
ATOM 2493 C C . LYS A 1 325 ? -9.181 6.131 21.090 1.00 87.62 325 LYS A C 1
ATOM 2495 O O . LYS A 1 325 ? -10.071 6.664 21.747 1.00 87.62 325 LYS A O 1
ATOM 2500 N N . ALA A 1 326 ? -8.971 4.820 21.092 1.00 91.88 326 ALA A N 1
ATOM 2501 C CA . ALA A 1 326 ? -9.827 3.875 21.806 1.00 91.88 326 ALA A CA 1
ATOM 2502 C C . ALA A 1 326 ? -9.009 2.707 22.353 1.00 91.88 326 ALA A C 1
ATOM 2504 O O . ALA A 1 326 ? -8.003 2.335 21.752 1.00 91.88 326 ALA A O 1
ATOM 2505 N N . LYS A 1 327 ? -9.453 2.138 23.482 1.00 92.44 327 LYS A N 1
ATOM 2506 C CA . LYS A 1 327 ? -8.814 0.986 24.128 1.00 92.44 327 LYS A CA 1
ATOM 2507 C C . LYS A 1 327 ? -8.682 -0.172 23.140 1.00 92.44 327 LYS A C 1
ATOM 2509 O O . LYS A 1 327 ? -9.634 -0.524 22.447 1.00 92.44 327 LYS A O 1
ATOM 2514 N N . GLY A 1 328 ? -7.506 -0.783 23.091 1.00 93.75 328 GLY A N 1
ATOM 2515 C CA . GLY A 1 328 ? -7.236 -1.894 22.186 1.00 93.75 328 GLY A CA 1
ATOM 2516 C C . GLY A 1 328 ? -5.795 -1.934 21.708 1.00 93.75 328 GLY A C 1
ATOM 2517 O O . GLY A 1 328 ? -4.928 -1.212 22.195 1.00 93.75 328 GLY A O 1
ATOM 2518 N N . THR A 1 329 ? -5.535 -2.796 20.733 1.00 92.44 329 THR A N 1
ATOM 2519 C CA . THR A 1 329 ? -4.220 -2.927 20.113 1.00 92.44 329 THR A CA 1
ATOM 2520 C C . THR A 1 329 ? -4.347 -2.816 18.608 1.00 92.44 329 THR A C 1
ATOM 2522 O O . THR A 1 329 ? -5.143 -3.524 17.998 1.00 92.44 329 THR A O 1
ATOM 2525 N N . CYS A 1 330 ? -3.516 -1.971 18.011 1.00 88.12 330 CYS A N 1
ATOM 2526 C CA . CYS A 1 330 ? -3.318 -1.935 16.572 1.00 88.12 330 CYS A CA 1
ATOM 2527 C C . CYS A 1 330 ? -1.825 -1.846 16.248 1.00 88.12 330 CYS A C 1
ATOM 2529 O O . CYS A 1 330 ? -0.962 -1.790 17.124 1.00 88.12 330 CYS A O 1
ATOM 2531 N N . TYR A 1 331 ? -1.509 -1.867 14.964 1.00 91.44 331 TYR A N 1
ATOM 2532 C CA . TYR A 1 331 ? -0.160 -1.691 14.452 1.00 91.44 331 TYR A CA 1
ATOM 2533 C C . TYR A 1 331 ? -0.071 -0.500 13.514 1.00 91.44 331 TYR A C 1
ATOM 2535 O O . TYR A 1 331 ? -0.925 -0.339 12.638 1.00 91.44 331 TYR A O 1
ATOM 2543 N N . ILE A 1 332 ? 1.023 0.249 13.641 1.00 90.75 332 ILE A N 1
ATOM 2544 C CA . ILE A 1 332 ? 1.452 1.251 12.671 1.00 90.75 332 ILE A CA 1
ATOM 2545 C C . ILE A 1 332 ? 2.578 0.672 11.814 1.00 90.75 332 ILE A C 1
ATOM 2547 O O . ILE A 1 332 ? 3.586 0.182 12.327 1.00 90.75 332 ILE A O 1
ATOM 2551 N N . TYR A 1 333 ? 2.421 0.744 10.498 1.00 89.75 333 TYR A N 1
ATOM 2552 C CA . TYR A 1 333 ? 3.476 0.463 9.533 1.00 89.75 333 TYR A CA 1
ATOM 2553 C C . TYR A 1 333 ? 4.154 1.767 9.131 1.00 89.75 333 TYR A C 1
ATOM 2555 O O . TYR A 1 333 ? 3.508 2.637 8.551 1.00 89.75 333 TYR A O 1
ATOM 2563 N N . VAL A 1 334 ? 5.456 1.874 9.393 1.00 94.31 334 VAL A N 1
ATOM 2564 C CA . VAL A 1 334 ? 6.301 2.973 8.913 1.00 94.31 334 VAL A CA 1
ATOM 2565 C C . VAL A 1 334 ? 7.105 2.480 7.724 1.00 94.31 334 VAL A C 1
ATOM 2567 O O . VAL A 1 334 ? 7.906 1.558 7.874 1.00 94.31 334 VAL A O 1
ATOM 2570 N N . SER A 1 335 ? 6.870 3.047 6.546 1.00 89.06 335 SER A N 1
ATOM 2571 C CA . SER A 1 335 ? 7.300 2.476 5.268 1.00 89.06 335 SER A CA 1
ATOM 2572 C C . SER A 1 335 ? 8.132 3.461 4.465 1.00 89.06 335 SER A C 1
ATOM 2574 O O . SER A 1 335 ? 7.668 4.558 4.180 1.00 89.06 335 SER A O 1
ATOM 2576 N N . ALA A 1 336 ? 9.319 3.047 4.039 1.00 94.50 336 ALA A N 1
ATOM 2577 C CA . ALA A 1 336 ? 10.086 3.752 3.026 1.00 94.50 336 ALA A CA 1
ATOM 2578 C C . ALA A 1 336 ? 9.512 3.508 1.623 1.00 94.50 336 ALA A C 1
ATOM 2580 O O . ALA A 1 336 ? 8.813 2.515 1.391 1.00 94.50 336 ALA A O 1
ATOM 2581 N N . ALA A 1 337 ? 9.873 4.374 0.675 1.00 89.69 337 ALA A N 1
ATOM 2582 C CA . ALA A 1 337 ? 9.406 4.330 -0.711 1.00 89.69 337 ALA A CA 1
ATOM 2583 C C . ALA A 1 337 ? 9.538 2.942 -1.373 1.00 89.69 337 ALA A C 1
ATOM 2585 O O . ALA A 1 337 ? 8.593 2.471 -2.000 1.00 89.69 337 ALA A O 1
ATOM 2586 N N . ASN A 1 338 ? 10.653 2.227 -1.171 1.00 93.38 338 ASN A N 1
ATOM 2587 C CA . ASN A 1 338 ? 10.883 0.889 -1.742 1.00 93.38 338 ASN A CA 1
ATOM 2588 C C . ASN A 1 338 ? 10.169 -0.253 -0.987 1.00 93.38 338 ASN A C 1
ATOM 2590 O O . ASN A 1 338 ? 10.447 -1.432 -1.224 1.00 93.38 338 ASN A O 1
ATOM 2594 N N . GLY A 1 339 ? 9.282 0.077 -0.047 1.00 88.88 339 GLY A N 1
ATOM 2595 C CA . GLY A 1 339 ? 8.490 -0.872 0.728 1.00 88.88 339 GLY A CA 1
ATOM 2596 C C . GLY A 1 339 ? 9.206 -1.484 1.929 1.00 88.88 339 GLY A C 1
ATOM 2597 O O . GLY A 1 339 ? 8.612 -2.309 2.624 1.00 88.88 339 GLY A O 1
ATOM 2598 N N . ARG A 1 340 ? 10.454 -1.091 2.228 1.00 93.88 340 ARG A N 1
ATOM 2599 C CA . ARG A 1 340 ? 11.083 -1.418 3.520 1.00 93.88 340 ARG A CA 1
ATOM 2600 C C . ARG A 1 340 ? 10.268 -0.785 4.637 1.00 93.88 340 ARG A C 1
ATOM 2602 O O . ARG A 1 340 ? 9.864 0.363 4.515 1.00 93.88 340 ARG A O 1
ATOM 2609 N N . TYR A 1 341 ? 10.014 -1.520 5.712 1.00 94.56 341 TYR A N 1
ATOM 2610 C CA . TYR A 1 341 ? 9.167 -1.009 6.781 1.00 94.56 341 TYR A CA 1
ATOM 2611 C C . TYR A 1 341 ? 9.592 -1.490 8.163 1.00 94.56 341 TYR A C 1
ATOM 2613 O O . TYR A 1 341 ? 10.268 -2.512 8.301 1.00 94.56 341 TYR A O 1
ATOM 2621 N N . LYS A 1 342 ? 9.120 -0.767 9.180 1.00 94.44 342 LYS A N 1
ATOM 2622 C CA . LYS A 1 342 ? 9.066 -1.210 10.573 1.00 94.44 342 LYS A CA 1
ATOM 2623 C C . LYS A 1 342 ? 7.601 -1.253 11.014 1.00 94.44 342 LYS A C 1
ATOM 2625 O O . LYS A 1 342 ? 6.826 -0.357 10.687 1.00 94.44 342 LYS A O 1
ATOM 2630 N N . LYS A 1 343 ? 7.214 -2.329 11.700 1.00 93.06 343 LYS A N 1
ATOM 2631 C CA . LYS A 1 343 ? 5.883 -2.504 12.297 1.00 93.06 343 LYS A CA 1
ATOM 2632 C C . LYS A 1 343 ? 5.983 -2.133 13.776 1.00 93.06 343 LYS A C 1
ATOM 2634 O O . LYS A 1 343 ? 6.848 -2.673 14.462 1.00 93.06 343 LYS A O 1
ATOM 2639 N N . VAL A 1 344 ? 5.139 -1.215 14.234 1.00 95.50 344 VAL A N 1
ATOM 2640 C CA . VAL A 1 344 ? 5.091 -0.734 15.622 1.00 95.50 344 VAL A CA 1
ATOM 2641 C C . VAL A 1 344 ? 3.761 -1.147 16.238 1.00 95.50 344 VAL A C 1
ATOM 2643 O O . VAL A 1 344 ? 2.713 -0.816 15.688 1.00 95.50 344 VAL A O 1
ATOM 2646 N N . LYS A 1 345 ? 3.790 -1.886 17.349 1.00 96.56 345 LYS A N 1
ATOM 2647 C CA . LYS A 1 345 ? 2.598 -2.240 18.131 1.00 96.56 345 LYS A CA 1
ATOM 2648 C C . LYS A 1 345 ? 2.174 -1.036 18.966 1.00 96.56 345 LYS A C 1
ATOM 2650 O O . LYS A 1 345 ? 2.992 -0.487 19.697 1.00 96.56 345 LYS A O 1
ATOM 2655 N N . ILE A 1 346 ? 0.911 -0.646 18.871 1.00 97.44 346 ILE A N 1
ATOM 2656 C CA . ILE A 1 346 ? 0.303 0.388 19.705 1.00 97.44 346 ILE A CA 1
ATOM 2657 C C . ILE A 1 346 ? -0.744 -0.281 20.581 1.00 97.44 346 ILE A C 1
ATOM 2659 O O . ILE A 1 346 ? -1.680 -0.890 20.067 1.00 97.44 346 ILE A O 1
ATOM 2663 N N . THR A 1 347 ? -0.591 -0.150 21.892 1.00 97.62 347 THR A N 1
ATOM 2664 C CA . THR A 1 347 ? -1.585 -0.572 22.877 1.00 97.62 347 THR A CA 1
ATOM 2665 C C . THR A 1 347 ? -2.171 0.669 23.528 1.00 97.62 347 THR A C 1
ATOM 2667 O O . THR A 1 347 ? -1.449 1.461 24.128 1.00 97.62 347 THR A O 1
ATOM 2670 N N . VAL A 1 348 ? -3.479 0.848 23.419 1.00 97.62 348 VAL A N 1
ATOM 2671 C CA . VAL A 1 348 ? -4.205 1.905 24.118 1.00 97.62 348 VAL A CA 1
ATOM 2672 C C . VAL A 1 348 ? -4.872 1.287 25.339 1.00 97.62 348 VAL A C 1
ATOM 2674 O O . VAL A 1 348 ? -5.656 0.345 25.188 1.00 97.62 348 VAL A O 1
ATOM 2677 N N . LYS A 1 349 ? -4.519 1.788 26.523 1.00 94.12 349 LYS A N 1
ATOM 2678 C CA . LYS A 1 349 ? -5.111 1.381 27.802 1.00 94.12 349 LYS A CA 1
ATOM 2679 C C . LYS A 1 349 ? -6.247 2.310 28.201 1.00 94.12 349 LYS A C 1
ATOM 2681 O O . LYS A 1 349 ? -6.108 3.540 27.975 1.00 94.12 349 LYS A O 1
#

Secondary structure (DSSP, 8-state):
-EEEE-TTSTTSEEEEGGG----------SS-S-SSS--EEEEHHHHHHHHTGGG----TTEEEEEEESS-STT--PBPTT---EEEEEPTT---EEEEEEPPPP-PPPP------------------------------------------------------PPP-EEEEE-SS-EEEEE---TT--EEEEEEEETTS-SSPPEEEEE--TT--EEEE-SPPTT-EEEEEEEEEEEETTEEEEEEEPPPEEEEPTTSSEE-EEEEE-S-SEEEE-TT-EEE---EEEESSSSSEEPSSS-SEEEEES-TTTEEE-TT-EEEE-SSEEEEEEEEETTS-EEEEEEEE-

Foldseek 3Di:
DAKEQDCPDPQSIDDDPVLDDDFDFDFPDPDDQDDDQDKGWDFLLRVCVRSVVVPDDDDPQKDQQAKFQDDGNQTDGDHNNGRDIDIRDDVVGDMYRYIYGDDDDDDDDDDDDDDDDDDDDDDDDDDDDDDDDDDDDDDDDDDDDDDDDDDDDDDDPDPPPPQPDAKFKFWDAAFFKIKIFIDQDPQFQWKWKWKDFPPDDPGTDTDDIGRHSPDGIDMDGRHHGQTKMKMKMWGWHDDPNDTHTDDIHDIAMDHYHDHLAWFFPAKDFPAQEDEEEAFDKDARRIDTDTPDPSGHHDPVDLQKDKDKPDVCQWDADRRRMIHGHDADKIWMWIAGRRRHTRIHIYGYD

Solvent-accessible surface area (backbone atoms only — not comparable to full-atom values): 20984 Å² total; per-residue (Å²): 52,41,27,41,46,36,81,89,38,97,72,27,35,48,71,42,73,85,51,61,68,92,67,82,74,82,66,75,59,96,60,77,96,73,84,88,80,73,55,41,29,42,32,49,24,58,52,35,63,55,59,43,62,87,77,62,82,68,66,89,62,43,41,79,71,22,30,28,66,62,91,60,67,87,56,75,71,36,51,54,81,32,74,60,68,46,67,73,33,52,92,90,64,67,51,29,37,32,26,32,68,59,82,73,83,84,75,81,82,79,85,80,87,82,88,86,88,88,82,86,91,87,85,86,90,89,88,88,89,88,83,86,90,79,90,81,89,86,85,85,86,92,88,87,86,91,87,84,87,80,90,76,76,83,77,74,77,78,74,82,72,79,76,82,83,73,42,47,36,30,57,49,61,38,42,37,36,36,41,37,36,41,52,68,52,90,84,28,45,18,38,39,36,27,39,36,48,66,89,51,67,97,69,57,49,82,72,47,79,42,89,43,30,88,55,40,66,52,72,51,67,88,43,64,56,48,35,46,33,33,38,38,41,36,33,22,26,75,54,97,91,38,82,45,75,78,46,62,33,48,75,25,43,44,43,18,33,88,44,69,48,26,46,67,65,42,43,50,54,81,60,57,63,47,80,37,49,59,72,42,70,50,67,42,74,67,46,75,43,50,69,44,81,95,34,46,64,62,79,96,48,66,62,55,44,58,44,53,76,33,62,70,32,27,41,56,40,84,86,39,40,32,36,27,61,30,73,44,74,35,39,37,39,41,28,34,39,28,32,39,56,36,71,26,41,40,36,23,91

Radius of gyration: 29.03 Å; Cα contacts (8 Å, |Δi|>4): 693; chains: 1; bounding box: 62×96×71 Å

Sequence (349 aa):
YVEYLDESLNKGYEVDESSKKEVSVTCETTYAHKESGYVHQLKYKTIADSADVSSFKVKDGYEIVGMTKNEGANEVVFALDNTFMSSGMMQGGSFYLVARKAKQPETEPGTETEKQPGTETEKQPGTETEKQPGTETEKQPESETEKQPETEKPAKPAQNKTSVVVMRLKGNASSTKVKLAWTKIKGADGYEIYGVNCRGSKKAPLLKTIKKGSAYVTTIKGLKKASSYRYYVKAYKMVNGKKTYLKQSNSIHIATAGGSNTNAKKVTVESSSITLKKGKTKNLNAKIVSVNSEKELLSHIAKLTYTSTDQKIATVTNKGTVKAKAKGTCYIYVSAANGRYKKVKITVK

Nearest PDB structures (foldseek):
  6o02-assembly1_B  TM=8.318E-01  e=3.503E-05  synthetic construct
  7l0f-assembly4_M  TM=7.849E-01  e=5.711E-05  Homo sapiens
  7l0g-assembly4_H  TM=7.729E-01  e=7.494E-05  Homo sapiens
  5mtm-assembly1_B  TM=7.741E-01  e=8.820E-05  Mus musculus
  3ch8-assembly1_A  TM=6.902E-01  e=1.519E-04  Homo sapiens

Mean predicted aligned error: 18.07 Å

pLDDT: mean 78.39, std 24.41, range [23.55, 98.81]